Protein AF-A0A923AVW7-F1 (afdb_monomer_lite)

pLDDT: mean 89.75, std 9.56, range [42.28, 98.31]

Structure (mmCIF, N/CA/C/O backbone):
data_AF-A0A923AVW7-F1
#
_entry.id   AF-A0A923AVW7-F1
#
loop_
_atom_site.group_PDB
_atom_site.id
_atom_site.type_symbol
_atom_site.label_atom_id
_atom_site.label_alt_id
_atom_site.label_comp_id
_atom_site.label_asym_id
_atom_site.label_entity_id
_atom_site.label_seq_id
_atom_site.pdbx_PDB_ins_code
_atom_site.Cartn_x
_atom_site.Cartn_y
_atom_site.Cartn_z
_atom_site.occupancy
_atom_site.B_iso_or_equiv
_atom_site.auth_seq_id
_atom_site.auth_comp_id
_atom_site.auth_asym_id
_atom_site.auth_atom_id
_atom_site.pdbx_PDB_model_num
ATOM 1 N N . MET A 1 1 ? 11.483 6.293 24.452 1.00 88.19 1 MET A N 1
ATOM 2 C CA . MET A 1 1 ? 11.150 5.790 23.103 1.00 88.19 1 MET A CA 1
ATOM 3 C C . MET A 1 1 ? 10.786 4.309 23.114 1.00 88.19 1 MET A C 1
ATOM 5 O O . MET A 1 1 ? 9.623 4.012 22.906 1.00 88.19 1 MET A O 1
ATOM 9 N N . THR A 1 2 ? 11.711 3.387 23.420 1.00 91.56 2 THR A N 1
ATOM 10 C CA . THR A 1 2 ? 11.479 1.926 23.326 1.00 91.56 2 THR A CA 1
ATOM 11 C C . THR A 1 2 ? 10.200 1.442 24.017 1.00 91.56 2 THR A C 1
ATOM 13 O O . THR A 1 2 ? 9.367 0.829 23.362 1.00 91.56 2 THR A O 1
ATOM 16 N N . ASN A 1 3 ? 9.984 1.801 25.288 1.00 95.88 3 ASN A N 1
ATOM 17 C CA . ASN A 1 3 ? 8.786 1.377 26.027 1.00 95.88 3 ASN A CA 1
ATOM 18 C C . ASN A 1 3 ? 7.478 1.916 25.416 1.00 95.88 3 ASN A C 1
ATOM 20 O O . ASN A 1 3 ? 6.465 1.226 25.433 1.00 95.88 3 ASN A O 1
ATOM 24 N N . ALA A 1 4 ? 7.491 3.143 24.881 1.00 97.50 4 ALA A N 1
ATOM 25 C CA . ALA A 1 4 ? 6.312 3.740 24.251 1.00 97.50 4 ALA A CA 1
ATOM 26 C C . ALA A 1 4 ? 5.981 3.033 22.929 1.00 97.50 4 ALA A C 1
ATOM 28 O O . ALA A 1 4 ? 4.826 2.693 22.689 1.00 97.50 4 ALA A O 1
ATOM 29 N N . LEU A 1 5 ? 7.004 2.733 22.119 1.00 97.94 5 LEU A N 1
ATOM 30 C CA . LEU A 1 5 ? 6.848 1.966 20.883 1.00 97.94 5 LEU A CA 1
ATOM 31 C C . LEU A 1 5 ? 6.317 0.555 21.154 1.00 97.94 5 LEU A C 1
ATOM 33 O O . LEU A 1 5 ? 5.399 0.110 20.478 1.00 97.94 5 LEU A O 1
ATOM 37 N N . GLU A 1 6 ? 6.855 -0.141 22.155 1.00 98.31 6 GLU A N 1
ATOM 38 C CA . GLU A 1 6 ? 6.401 -1.486 22.526 1.00 98.31 6 GLU A CA 1
ATOM 39 C C . GLU A 1 6 ? 4.947 -1.487 23.023 1.00 98.31 6 GLU A C 1
ATOM 41 O O . GLU A 1 6 ? 4.146 -2.337 22.621 1.00 98.31 6 GLU A O 1
ATOM 46 N N . ALA A 1 7 ? 4.572 -0.497 23.840 1.00 98.31 7 ALA A N 1
ATOM 47 C CA . ALA A 1 7 ? 3.197 -0.327 24.297 1.00 98.31 7 ALA A CA 1
ATOM 48 C C . ALA A 1 7 ? 2.237 -0.032 23.132 1.00 98.31 7 ALA A C 1
ATOM 50 O O . ALA A 1 7 ? 1.135 -0.583 23.101 1.00 98.31 7 ALA A O 1
ATOM 51 N N . ALA A 1 8 ? 2.653 0.805 22.178 1.00 98.19 8 ALA A N 1
ATOM 52 C CA . ALA A 1 8 ? 1.887 1.107 20.973 1.00 98.19 8 ALA A CA 1
ATOM 53 C C . ALA A 1 8 ? 1.739 -0.129 20.079 1.00 98.19 8 ALA A C 1
ATOM 55 O O . ALA A 1 8 ? 0.623 -0.472 19.702 1.00 98.19 8 ALA A O 1
ATOM 56 N N . ARG A 1 9 ? 2.829 -0.862 19.827 1.00 97.88 9 ARG A N 1
ATOM 57 C CA . ARG A 1 9 ? 2.828 -2.097 19.030 1.00 97.88 9 ARG A CA 1
ATOM 58 C C . ARG A 1 9 ? 1.912 -3.162 19.630 1.00 97.88 9 ARG A C 1
ATOM 60 O O . ARG A 1 9 ? 1.152 -3.790 18.906 1.00 97.88 9 ARG A O 1
ATOM 67 N N . THR A 1 10 ? 1.93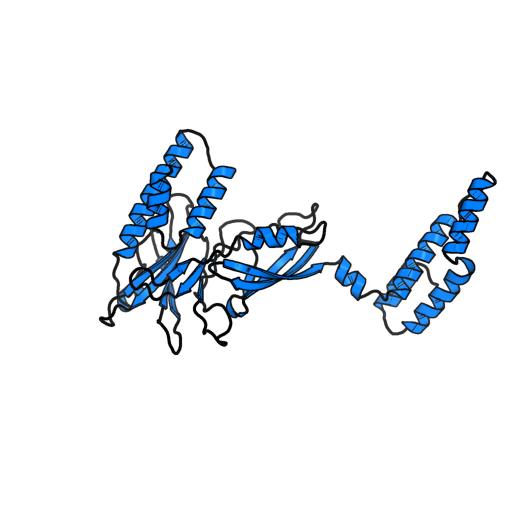9 -3.327 20.950 1.00 97.38 10 THR A N 1
ATOM 68 C CA . THR A 1 10 ? 1.074 -4.287 21.656 1.00 97.38 10 THR A CA 1
ATOM 69 C C . THR A 1 10 ? -0.404 -3.898 21.570 1.00 97.38 10 THR A C 1
ATOM 71 O O . THR A 1 10 ? -1.281 -4.754 21.446 1.00 97.38 10 THR A O 1
ATOM 74 N N . ALA A 1 11 ? -0.709 -2.603 21.654 1.00 97.62 11 ALA A N 1
ATOM 75 C CA . ALA A 1 11 ? -2.080 -2.119 21.576 1.00 97.62 11 ALA A CA 1
ATOM 76 C C . ALA A 1 11 ? -2.627 -2.145 20.142 1.00 97.62 11 ALA A C 1
ATOM 78 O O . ALA A 1 11 ? -3.807 -2.425 19.959 1.00 97.62 11 ALA A O 1
ATOM 79 N N . SER A 1 12 ? -1.797 -1.882 19.135 1.00 97.50 12 SER A N 1
ATOM 80 C CA . SER A 1 12 ? -2.278 -1.619 17.781 1.00 97.50 12 SER A CA 1
ATOM 81 C C . SER A 1 12 ? -2.870 -2.854 17.089 1.00 97.50 12 SER A C 1
ATOM 83 O O . SER A 1 12 ? -2.360 -3.962 17.274 1.00 97.50 12 SER A O 1
ATOM 85 N N . PRO A 1 13 ? -3.932 -2.697 16.277 1.00 97.38 13 PRO A N 1
ATOM 86 C CA . PRO A 1 13 ? -4.366 -3.726 15.327 1.00 97.38 13 PRO A CA 1
ATOM 87 C C . PRO A 1 13 ? -3.449 -3.825 14.098 1.00 97.38 13 PRO A C 1
ATOM 89 O O . PRO A 1 13 ? -3.476 -4.838 13.406 1.00 97.38 13 PRO A O 1
ATOM 92 N N . VAL A 1 14 ? -2.637 -2.793 13.833 1.00 97.50 14 VAL A N 1
ATOM 93 C CA . VAL A 1 14 ? -1.738 -2.700 12.671 1.00 97.50 14 VAL A CA 1
ATOM 94 C C . VAL A 1 14 ? -0.271 -2.502 13.096 1.00 97.50 14 VAL A C 1
ATOM 96 O O . VAL A 1 14 ? 0.358 -1.486 12.782 1.00 97.50 14 VAL A O 1
ATOM 99 N N . PRO A 1 15 ? 0.308 -3.452 13.859 1.00 97.44 15 PRO A N 1
ATOM 100 C CA . PRO A 1 15 ? 1.650 -3.302 14.419 1.00 97.44 15 PRO A CA 1
ATOM 101 C C . PRO A 1 15 ? 2.758 -3.186 13.360 1.00 97.44 15 PRO A C 1
ATOM 103 O O . PRO A 1 15 ? 3.758 -2.521 13.615 1.00 97.44 15 PRO A O 1
ATOM 106 N N . LEU A 1 16 ? 2.591 -3.794 12.181 1.00 97.25 16 LEU A N 1
ATOM 107 C CA . LEU A 1 16 ? 3.574 -3.737 11.096 1.00 97.25 16 LEU A CA 1
ATOM 108 C C . LEU A 1 16 ? 3.553 -2.368 10.400 1.00 97.25 16 LEU A C 1
ATOM 110 O O . LEU A 1 16 ? 4.616 -1.829 10.099 1.00 97.25 16 LEU A O 1
ATOM 114 N N . SER A 1 17 ? 2.372 -1.757 10.230 1.00 95.19 17 SER A N 1
ATOM 115 C CA . SER A 1 17 ? 2.272 -0.367 9.747 1.00 95.19 17 SER A CA 1
ATOM 116 C C . SER A 1 17 ? 2.952 0.599 10.714 1.00 95.19 17 SER A C 1
ATOM 118 O O . SER A 1 17 ? 3.756 1.428 10.298 1.00 95.19 17 SER A O 1
ATOM 120 N N . LEU A 1 18 ? 2.702 0.446 12.020 1.00 95.94 18 LEU A N 1
ATOM 121 C CA . LEU A 1 18 ? 3.350 1.260 13.051 1.00 95.94 18 LEU A CA 1
ATOM 122 C C . LEU A 1 18 ? 4.882 1.130 13.014 1.00 95.94 18 LEU A C 1
ATOM 124 O O . LEU A 1 18 ? 5.601 2.115 13.191 1.00 95.94 18 LEU A O 1
ATOM 128 N N . ASP A 1 19 ? 5.391 -0.082 12.802 1.00 96.31 19 ASP A N 1
ATOM 129 C CA . ASP A 1 19 ? 6.828 -0.325 12.702 1.00 96.31 19 ASP A CA 1
ATOM 130 C C . ASP A 1 19 ? 7.450 0.376 11.499 1.00 96.31 19 ASP A C 1
ATOM 132 O O . ASP A 1 19 ? 8.533 0.958 11.622 1.00 96.31 19 ASP A O 1
ATOM 136 N N . ARG A 1 20 ? 6.749 0.369 10.363 1.00 93.00 20 ARG A N 1
ATOM 137 C CA . ARG A 1 20 ? 7.152 1.099 9.163 1.00 93.00 20 ARG A CA 1
ATOM 138 C C . ARG A 1 20 ? 7.153 2.608 9.397 1.00 93.00 20 ARG A C 1
ATOM 140 O O . ARG A 1 20 ? 8.175 3.243 9.157 1.00 93.00 20 ARG A O 1
ATOM 147 N N . GLU A 1 21 ? 6.079 3.170 9.948 1.00 91.94 21 GLU A N 1
ATOM 148 C CA . GLU A 1 21 ? 6.025 4.595 10.315 1.00 91.94 21 GLU A CA 1
ATOM 149 C C . GLU A 1 21 ? 7.182 4.975 11.254 1.00 91.94 21 GLU A C 1
ATOM 151 O O . GLU A 1 21 ? 7.779 6.046 11.152 1.00 91.94 21 GLU A O 1
ATOM 156 N N . GLN A 1 22 ? 7.531 4.088 12.189 1.00 95.50 22 GLN A N 1
ATOM 157 C CA . GLN A 1 22 ? 8.645 4.308 13.100 1.00 95.50 22 GLN A CA 1
ATOM 1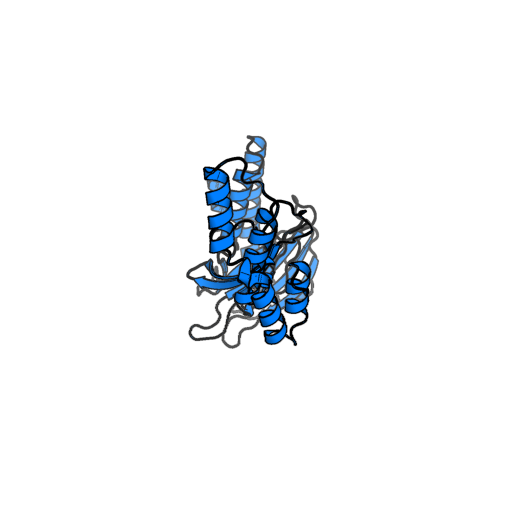58 C C . GLN A 1 22 ? 10.013 4.239 12.405 1.00 95.50 22 GLN A C 1
ATOM 160 O O . GLN A 1 22 ? 10.942 4.918 12.856 1.00 95.50 22 GLN A O 1
ATOM 165 N N . ALA A 1 23 ? 10.167 3.421 11.362 1.00 94.50 23 ALA A N 1
ATOM 166 C CA . ALA A 1 23 ? 11.366 3.394 10.529 1.00 94.50 23 ALA A CA 1
ATOM 167 C C . ALA A 1 23 ? 11.490 4.687 9.710 1.00 94.50 23 ALA A C 1
ATOM 169 O O . ALA A 1 23 ? 12.533 5.334 9.773 1.00 94.50 23 ALA A O 1
ATOM 170 N N . GLU A 1 24 ? 10.406 5.127 9.068 1.00 91.06 24 GLU A N 1
ATOM 171 C CA . GLU A 1 24 ? 10.348 6.390 8.319 1.00 91.06 24 GLU A CA 1
ATOM 172 C C . GLU A 1 24 ? 10.647 7.595 9.226 1.00 91.06 24 GLU A C 1
ATOM 174 O O . GLU A 1 24 ? 11.454 8.458 8.881 1.00 91.06 24 GLU A O 1
ATOM 179 N N . TRP A 1 25 ? 10.091 7.624 10.444 1.00 94.19 25 TRP A N 1
ATOM 180 C CA . TRP A 1 25 ? 10.404 8.670 11.422 1.00 94.19 25 TRP A CA 1
ATOM 181 C C . TRP A 1 25 ? 11.888 8.691 11.807 1.00 94.19 25 TRP A C 1
ATOM 183 O O . TRP A 1 25 ? 12.429 9.764 12.045 1.00 94.19 25 TRP A O 1
ATOM 193 N N . ARG A 1 26 ? 12.578 7.543 11.873 1.00 95.50 26 ARG A N 1
ATOM 194 C CA . ARG A 1 26 ? 14.025 7.519 12.177 1.00 95.50 26 ARG A CA 1
ATOM 195 C C . ARG A 1 26 ? 14.868 8.092 11.044 1.00 95.50 26 ARG A C 1
ATOM 197 O O . ARG A 1 26 ? 15.951 8.601 11.309 1.00 95.50 26 ARG A O 1
ATOM 204 N N . GLU A 1 27 ? 14.398 7.965 9.810 1.00 94.94 27 GLU A N 1
ATOM 205 C CA . GLU A 1 27 ? 15.112 8.434 8.625 1.00 94.94 27 GLU A CA 1
ATOM 206 C C . GLU A 1 27 ? 14.856 9.921 8.355 1.00 94.94 27 GLU A C 1
ATOM 208 O O . GLU A 1 27 ? 15.794 10.672 8.090 1.00 94.94 27 GLU A O 1
ATOM 213 N N . TYR A 1 28 ? 13.601 10.358 8.484 1.00 92.56 28 TYR A N 1
ATOM 214 C CA . TYR A 1 28 ? 13.158 11.687 8.048 1.00 92.56 28 TYR A CA 1
ATOM 215 C C . TYR A 1 28 ? 12.569 12.562 9.160 1.00 92.56 28 TYR A C 1
ATOM 217 O O . TYR A 1 28 ? 12.375 13.761 8.961 1.00 92.56 28 TYR A O 1
ATOM 225 N N . GLY A 1 29 ? 12.246 11.986 10.318 1.00 91.94 29 GLY A N 1
ATOM 226 C CA . GLY A 1 29 ? 11.626 12.700 11.431 1.00 91.94 29 GLY A CA 1
ATOM 227 C C . GLY A 1 29 ? 12.606 13.581 12.203 1.00 91.94 29 GLY A C 1
ATOM 228 O O . GLY A 1 29 ? 13.824 13.413 12.133 1.00 91.94 29 GLY A O 1
ATOM 229 N N . ASP A 1 30 ? 12.063 14.506 12.993 1.00 93.62 30 ASP A N 1
ATOM 230 C CA . ASP A 1 30 ? 12.851 15.381 13.860 1.00 93.62 30 ASP A CA 1
ATOM 231 C C . ASP A 1 30 ? 13.544 14.588 14.984 1.00 93.62 30 ASP A C 1
ATOM 233 O O . ASP A 1 30 ? 12.913 14.136 15.941 1.00 93.62 30 ASP A O 1
ATOM 237 N N . GLN A 1 31 ? 14.866 14.434 14.860 1.00 95.50 31 GLN A N 1
ATOM 238 C CA . GLN A 1 31 ? 15.708 13.705 15.814 1.00 95.50 31 GLN A CA 1
ATOM 239 C C . GLN A 1 31 ? 16.233 14.581 16.965 1.00 95.50 31 GLN A C 1
ATOM 241 O O . GLN A 1 31 ? 17.078 14.137 17.747 1.00 95.50 31 GLN A O 1
ATOM 246 N N . THR A 1 32 ? 15.776 15.829 17.089 1.00 97.31 32 THR A N 1
ATOM 247 C CA . THR A 1 32 ? 16.090 16.665 18.255 1.00 97.31 32 THR A CA 1
ATOM 248 C C . THR A 1 32 ? 15.486 16.073 19.540 1.00 97.31 32 THR A C 1
ATOM 250 O O . THR A 1 32 ? 14.607 15.202 19.484 1.00 97.31 32 THR A O 1
ATOM 253 N N . PRO A 1 33 ? 15.934 16.505 20.734 1.00 97.62 33 PRO A N 1
ATOM 254 C CA . PRO A 1 33 ? 15.285 16.129 21.990 1.00 97.62 33 PRO A CA 1
ATOM 255 C C . PRO A 1 33 ? 13.781 16.438 22.007 1.00 97.62 33 PRO A C 1
ATOM 257 O O . PRO A 1 33 ? 12.991 15.638 22.513 1.00 97.62 33 PRO A O 1
ATOM 260 N N . GLU A 1 34 ? 13.381 17.566 21.423 1.00 96.75 34 GLU A N 1
ATOM 261 C CA . GLU A 1 34 ? 11.990 17.983 21.279 1.00 96.75 34 GLU A CA 1
ATOM 262 C C . GLU A 1 34 ? 11.221 17.038 20.348 1.00 96.75 34 GLU A C 1
ATOM 264 O O . GLU A 1 34 ? 10.197 16.490 20.758 1.00 96.75 34 GLU A O 1
ATOM 269 N N . GLY A 1 35 ? 11.744 16.759 19.148 1.00 95.88 35 GLY A N 1
ATOM 270 C CA . GLY A 1 35 ? 11.126 15.823 18.203 1.00 95.88 35 GLY A CA 1
ATOM 271 C C . GLY A 1 35 ? 11.030 14.391 18.740 1.00 95.88 35 GLY A C 1
ATOM 272 O O . GLY A 1 35 ? 10.012 13.714 18.582 1.00 95.88 35 GLY A O 1
ATOM 273 N N . THR A 1 36 ? 12.043 13.947 19.487 1.00 96.62 36 THR A N 1
ATOM 274 C CA . THR A 1 36 ? 12.031 12.656 20.192 1.00 96.62 36 THR A CA 1
ATOM 275 C C . THR A 1 36 ? 10.948 12.611 21.270 1.00 96.62 36 THR A C 1
ATOM 277 O O . THR A 1 36 ? 10.291 11.583 21.434 1.00 96.62 36 THR A O 1
ATOM 280 N N . THR A 1 37 ? 10.761 13.703 22.014 1.00 97.44 37 THR A N 1
ATOM 281 C CA . THR A 1 37 ? 9.719 13.807 23.046 1.00 97.44 37 THR A CA 1
ATOM 282 C C . THR A 1 37 ? 8.335 13.775 22.402 1.00 97.44 37 THR A C 1
ATOM 284 O O . THR A 1 37 ? 7.522 12.936 22.775 1.00 97.44 37 THR A O 1
ATOM 287 N N . ALA A 1 38 ? 8.121 14.569 21.349 1.00 95.12 38 ALA A N 1
ATOM 288 C CA . ALA A 1 38 ? 6.873 14.585 20.591 1.00 95.12 38 ALA A CA 1
ATOM 289 C C . ALA A 1 38 ? 6.510 13.196 20.038 1.00 95.12 38 ALA A C 1
ATOM 291 O O . ALA A 1 38 ? 5.369 12.755 20.155 1.00 95.12 38 ALA A O 1
ATOM 292 N N . ARG A 1 39 ? 7.488 12.451 19.506 1.00 95.94 39 ARG A N 1
ATOM 293 C CA . ARG A 1 39 ? 7.250 11.081 19.031 1.00 95.94 39 ARG A CA 1
ATOM 294 C C . ARG A 1 39 ? 6.925 10.102 20.166 1.00 95.94 39 ARG A C 1
ATOM 296 O O . ARG A 1 39 ? 6.141 9.178 19.963 1.00 95.94 39 ARG A O 1
ATOM 303 N N . ILE A 1 40 ? 7.504 10.266 21.359 1.00 97.50 40 ILE A N 1
ATOM 304 C CA . ILE A 1 40 ? 7.134 9.453 22.535 1.00 97.50 40 ILE A CA 1
ATOM 305 C C . ILE A 1 40 ? 5.681 9.713 22.936 1.00 97.50 40 ILE A C 1
ATOM 307 O O . ILE A 1 40 ? 4.965 8.752 23.239 1.00 97.50 40 ILE A O 1
ATOM 311 N N . ASP A 1 41 ? 5.263 10.975 22.933 1.00 96.19 41 ASP A N 1
ATOM 312 C CA . ASP A 1 41 ? 3.901 11.375 23.283 1.00 96.19 41 ASP A CA 1
ATOM 313 C C . ASP A 1 41 ? 2.900 10.803 22.269 1.00 96.19 41 ASP A C 1
ATOM 315 O O . ASP A 1 41 ? 1.982 10.085 22.664 1.00 96.19 41 ASP A O 1
ATOM 319 N N . GLU A 1 42 ? 3.170 10.946 20.967 1.00 93.81 42 GLU A N 1
ATOM 320 C CA . GLU A 1 42 ? 2.357 10.374 19.883 1.00 93.81 42 GLU A CA 1
ATOM 321 C C . GLU A 1 42 ? 2.172 8.849 20.026 1.00 93.81 42 GLU A C 1
ATOM 323 O O . GLU A 1 42 ? 1.059 8.323 19.937 1.00 93.81 42 GLU A O 1
ATOM 328 N N . LEU A 1 43 ? 3.259 8.110 20.289 1.00 96.94 43 LEU A N 1
ATOM 329 C CA . LEU A 1 43 ? 3.203 6.658 20.504 1.00 96.94 43 LEU A CA 1
ATOM 330 C C . LEU A 1 43 ? 2.390 6.301 21.756 1.00 96.94 43 LEU A C 1
ATOM 332 O O . LEU A 1 43 ? 1.645 5.318 21.763 1.00 96.94 43 LEU A O 1
ATOM 336 N N . THR A 1 44 ? 2.520 7.093 22.819 1.00 97.31 44 THR A N 1
ATOM 337 C CA . THR A 1 44 ? 1.801 6.880 24.080 1.00 97.31 44 THR A CA 1
ATOM 338 C C . THR A 1 44 ? 0.300 7.098 23.901 1.00 97.31 44 THR A C 1
ATOM 340 O O . THR A 1 44 ? -0.503 6.271 24.347 1.00 97.31 44 THR A O 1
ATOM 343 N N . GLU A 1 45 ? -0.082 8.163 23.199 1.00 94.44 45 GLU A N 1
ATOM 344 C CA . GLU A 1 45 ? -1.465 8.480 22.850 1.00 94.44 45 GLU A CA 1
ATOM 345 C C . GLU A 1 45 ? -2.067 7.421 21.928 1.00 94.44 45 GLU A C 1
ATOM 347 O O . GLU A 1 45 ? -3.155 6.912 22.208 1.00 94.44 45 GLU A O 1
ATOM 352 N N . ARG A 1 46 ? -1.333 6.990 20.891 1.00 94.75 46 ARG A N 1
ATOM 353 C CA . ARG A 1 46 ? -1.737 5.870 20.025 1.00 94.75 46 ARG A CA 1
ATOM 354 C C . ARG A 1 46 ? -1.984 4.597 20.824 1.00 94.75 46 ARG A C 1
ATOM 356 O O . ARG A 1 46 ? -3.016 3.959 20.639 1.00 94.75 46 ARG A O 1
ATOM 363 N N . ALA A 1 47 ? -1.095 4.252 21.754 1.00 97.75 47 ALA A N 1
ATOM 364 C CA . ALA A 1 47 ? -1.270 3.077 22.600 1.00 97.75 47 ALA A CA 1
ATOM 365 C C . ALA A 1 47 ? -2.528 3.171 23.483 1.00 97.75 47 ALA A C 1
ATOM 367 O O . ALA A 1 47 ? -3.237 2.181 23.664 1.00 97.75 47 ALA A O 1
ATOM 368 N N . ALA A 1 48 ? -2.801 4.343 24.065 1.00 96.88 48 ALA A N 1
ATOM 369 C CA . ALA A 1 48 ? -3.987 4.567 24.889 1.00 96.88 48 ALA A CA 1
ATOM 370 C C . ALA A 1 48 ? -5.276 4.487 24.063 1.00 96.88 48 ALA A C 1
ATOM 372 O O . ALA A 1 48 ? -6.220 3.802 24.461 1.00 96.88 48 ALA A O 1
ATOM 373 N N . ARG A 1 49 ? -5.275 5.129 22.895 1.00 95.12 49 ARG A N 1
ATOM 374 C CA . ARG A 1 49 ? -6.372 5.112 21.935 1.00 95.12 49 ARG A CA 1
ATOM 375 C C . ARG A 1 49 ? -6.693 3.702 21.455 1.00 95.12 49 ARG A C 1
ATOM 377 O O . ARG A 1 49 ? -7.842 3.284 21.538 1.00 95.12 49 ARG A O 1
ATOM 384 N N . ASP A 1 50 ? -5.691 2.955 20.999 1.00 97.06 50 ASP A N 1
ATOM 385 C CA . ASP A 1 50 ? -5.916 1.615 20.456 1.00 97.06 50 ASP A CA 1
ATOM 386 C C . ASP A 1 50 ? -6.424 0.662 21.560 1.00 97.06 50 ASP A C 1
ATOM 388 O O . ASP A 1 50 ? -7.353 -0.111 21.332 1.00 97.06 50 ASP A O 1
ATOM 392 N N . ARG A 1 51 ? -5.932 0.785 22.805 1.00 97.44 51 ARG A N 1
ATOM 393 C CA . ARG A 1 51 ? -6.507 0.063 23.960 1.00 97.44 51 ARG A CA 1
ATOM 394 C C . ARG A 1 51 ? -7.981 0.396 24.195 1.00 97.44 51 ARG A C 1
ATOM 396 O O . ARG A 1 51 ? -8.761 -0.511 24.477 1.00 97.44 51 ARG A O 1
ATOM 403 N N . ALA A 1 52 ? -8.360 1.670 24.098 1.00 96.62 52 ALA A N 1
ATOM 404 C CA . ALA A 1 52 ? -9.756 2.079 24.223 1.00 96.62 52 ALA A CA 1
ATOM 405 C C . ALA A 1 52 ? -10.608 1.520 23.072 1.00 96.62 52 ALA A C 1
ATOM 407 O O . ALA A 1 52 ? -11.710 1.038 23.323 1.00 96.62 52 ALA A O 1
ATOM 408 N N . GLY A 1 53 ? -10.071 1.498 21.846 1.00 96.50 53 GLY A N 1
ATOM 409 C CA . GLY A 1 53 ? -10.719 0.927 20.663 1.00 96.50 53 GLY A CA 1
ATOM 410 C C . GLY A 1 53 ? -11.136 -0.533 20.848 1.00 96.50 53 GLY A C 1
ATOM 411 O O . GLY A 1 53 ? -12.285 -0.876 20.580 1.00 96.50 53 GLY A O 1
ATOM 412 N N . TRP A 1 54 ? -10.263 -1.375 21.412 1.00 97.06 54 TRP A N 1
ATOM 413 C CA . TRP A 1 54 ? -10.581 -2.785 21.704 1.00 97.06 54 TRP A CA 1
ATOM 414 C C . TRP A 1 54 ? -11.732 -2.969 22.705 1.00 97.06 54 TRP A C 1
ATOM 416 O O . TRP A 1 54 ? -12.450 -3.973 22.667 1.00 97.06 54 TRP A O 1
ATOM 426 N N . ALA A 1 55 ? -11.923 -2.009 23.611 1.00 96.00 55 ALA A N 1
ATOM 427 C CA . ALA A 1 55 ? -12.985 -2.045 24.613 1.00 96.00 55 ALA A CA 1
ATOM 428 C C . ALA A 1 55 ? -14.331 -1.514 24.091 1.00 96.00 55 ALA A C 1
ATOM 430 O O . ALA A 1 55 ? -15.353 -1.696 24.754 1.00 96.00 55 ALA A O 1
ATOM 431 N N . LEU A 1 56 ? -14.360 -0.866 22.920 1.00 96.31 56 LEU A N 1
ATOM 432 C CA . LEU A 1 56 ? -15.593 -0.318 22.361 1.00 96.31 56 LEU A CA 1
ATOM 433 C C . LEU A 1 56 ? -16.572 -1.423 21.979 1.00 96.31 56 LEU A C 1
ATOM 435 O O . LEU A 1 56 ? -16.188 -2.496 21.511 1.00 96.31 56 LEU A O 1
ATOM 439 N N . ARG A 1 57 ? -17.858 -1.122 22.142 1.00 96.12 57 ARG A N 1
ATOM 440 C CA . ARG A 1 57 ? -18.976 -1.948 21.693 1.00 96.12 57 ARG A CA 1
ATOM 441 C C . ARG A 1 57 ? -19.999 -1.068 20.999 1.00 96.12 57 ARG A C 1
ATOM 443 O O . ARG A 1 57 ? -20.267 0.046 21.443 1.00 96.12 57 ARG A O 1
ATOM 450 N N . THR A 1 58 ? -20.551 -1.568 19.905 1.00 95.19 58 THR A N 1
ATOM 451 C CA . THR A 1 58 ? -21.617 -0.915 19.141 1.00 95.19 58 THR A CA 1
ATOM 452 C C . THR A 1 58 ? -22.648 -1.957 18.704 1.00 95.19 58 THR A C 1
ATOM 454 O O . THR A 1 58 ? -22.588 -3.110 19.122 1.00 95.19 58 THR A O 1
ATOM 457 N N . THR A 1 59 ? -23.620 -1.569 17.890 1.00 94.81 59 THR A N 1
ATOM 458 C CA . THR A 1 59 ? -24.606 -2.476 17.287 1.00 94.81 59 THR A CA 1
ATOM 459 C C . THR A 1 59 ? -24.729 -2.164 15.799 1.00 94.81 59 THR A C 1
ATOM 461 O O . THR A 1 59 ? -24.358 -1.062 15.391 1.00 94.81 59 THR A O 1
ATOM 464 N N . PRO A 1 60 ? -25.280 -3.064 14.967 1.00 90.75 60 PRO A N 1
ATOM 465 C CA . PRO A 1 60 ? -25.520 -2.761 13.556 1.00 90.75 60 PRO A CA 1
ATOM 466 C C . PRO A 1 60 ? -26.369 -1.497 13.339 1.00 90.75 60 PRO A C 1
ATOM 468 O O . PRO A 1 60 ? -26.107 -0.739 12.411 1.00 90.75 60 PRO A O 1
ATOM 471 N N . ALA A 1 61 ? -27.342 -1.235 14.221 1.00 89.00 61 ALA A N 1
ATOM 472 C CA . ALA A 1 61 ? -28.155 -0.019 14.171 1.00 89.00 61 ALA A CA 1
ATOM 473 C C . ALA A 1 61 ? -27.317 1.238 14.462 1.00 89.00 61 ALA A C 1
ATOM 475 O O . ALA A 1 61 ? -27.330 2.184 13.685 1.00 89.00 61 ALA A O 1
ATOM 476 N N . LEU A 1 62 ? -26.515 1.218 15.532 1.00 88.62 62 LEU A N 1
ATOM 477 C CA . LEU A 1 62 ? -25.642 2.347 15.876 1.00 88.62 62 LEU A CA 1
ATOM 478 C C . LEU A 1 62 ? -24.528 2.570 14.842 1.00 88.62 62 LEU A C 1
ATOM 480 O O . LEU A 1 62 ? -24.143 3.709 14.602 1.00 88.62 62 LEU A O 1
ATOM 484 N N . LEU A 1 63 ? -24.026 1.501 14.216 1.00 89.38 63 LEU A N 1
ATOM 485 C CA . LEU A 1 63 ? -23.042 1.580 13.135 1.00 89.38 63 LEU A CA 1
ATOM 486 C C . LEU A 1 63 ? -23.607 2.293 11.895 1.00 89.38 63 LEU A C 1
ATOM 488 O O . LEU A 1 63 ? -22.868 2.993 11.203 1.00 89.38 63 LEU A O 1
ATOM 492 N N . ALA A 1 64 ? -24.903 2.112 11.616 1.00 85.19 64 ALA A N 1
ATOM 493 C CA . ALA A 1 64 ? -25.599 2.790 10.526 1.00 85.19 64 ALA A CA 1
ATOM 494 C C . ALA A 1 64 ? -25.870 4.274 10.831 1.00 85.19 64 ALA A C 1
ATOM 496 O O . ALA A 1 64 ? -25.861 5.094 9.914 1.00 85.19 64 ALA A O 1
ATOM 497 N N . ASP A 1 65 ? -26.072 4.617 12.106 1.00 86.25 65 ASP A N 1
ATOM 498 C CA . ASP A 1 65 ? -26.459 5.965 12.538 1.00 86.25 65 ASP A CA 1
ATOM 499 C C . ASP A 1 65 ? -25.270 6.884 12.875 1.00 86.25 65 ASP A C 1
ATOM 501 O O . ASP A 1 65 ? -25.437 8.104 12.940 1.00 86.25 65 ASP A O 1
ATOM 505 N N . GLY A 1 66 ? -24.067 6.344 13.108 1.00 88.31 66 GLY A N 1
ATOM 506 C CA . GLY A 1 66 ? -22.932 7.151 13.561 1.00 88.31 66 GLY A CA 1
ATOM 507 C C . GLY A 1 66 ? -21.552 6.531 13.359 1.00 88.31 66 GLY A C 1
ATOM 508 O O . GLY A 1 66 ? -21.395 5.345 13.068 1.00 88.31 66 GLY A O 1
ATOM 509 N N . CYS A 1 67 ? -20.525 7.365 13.525 1.00 92.44 67 CYS A N 1
ATOM 510 C CA . CYS A 1 67 ? -19.134 6.932 13.456 1.00 92.44 67 CYS A CA 1
ATOM 511 C C . CYS A 1 67 ? -18.713 6.178 14.728 1.00 92.44 67 CYS A C 1
ATOM 513 O O . CYS A 1 67 ? -19.040 6.591 15.841 1.00 92.44 67 CYS A O 1
ATOM 515 N N . VAL A 1 68 ? -17.932 5.105 14.567 1.00 93.75 68 VAL A N 1
ATOM 516 C CA . VAL A 1 68 ? -17.241 4.428 15.674 1.00 93.75 68 VAL A CA 1
ATOM 517 C C . VAL A 1 68 ? -16.079 5.312 16.169 1.00 93.75 68 VAL A C 1
ATOM 519 O O . VAL A 1 68 ? -15.101 5.484 15.438 1.00 93.75 68 VAL A O 1
ATOM 522 N N . PRO A 1 69 ? -16.138 5.866 17.396 1.00 91.25 69 PRO A N 1
ATOM 523 C CA . PRO A 1 69 ? -15.257 6.955 17.817 1.00 91.25 69 PRO A CA 1
ATOM 524 C C . PRO A 1 69 ? -13.933 6.435 18.399 1.00 91.25 69 PRO A C 1
ATOM 526 O O . PRO A 1 69 ? -13.722 6.473 19.609 1.00 91.25 69 PRO A O 1
ATOM 529 N N . ILE A 1 70 ? -13.041 5.922 17.548 1.00 92.44 70 ILE A N 1
ATOM 530 C CA . ILE A 1 70 ? -11.717 5.444 17.990 1.00 92.44 70 ILE A CA 1
ATOM 531 C C . ILE A 1 70 ? -10.678 6.565 17.946 1.00 92.44 70 ILE A C 1
ATOM 533 O O . ILE A 1 70 ? -10.021 6.806 18.953 1.00 92.44 70 ILE A O 1
ATOM 537 N N . ALA A 1 71 ? -10.490 7.228 16.799 1.00 88.38 71 ALA A N 1
ATOM 538 C CA . ALA A 1 71 ? -9.347 8.130 16.602 1.00 88.38 71 ALA A CA 1
ATOM 539 C C . ALA A 1 71 ? -9.690 9.530 16.107 1.00 88.38 71 ALA A C 1
ATOM 541 O O . ALA A 1 71 ? -9.004 10.485 16.463 1.00 88.38 71 ALA A O 1
ATOM 542 N N . LEU A 1 72 ? -10.693 9.647 15.241 1.00 87.75 72 LEU A N 1
ATOM 543 C CA . LEU A 1 72 ? -10.928 10.878 14.501 1.00 87.75 72 LEU A CA 1
ATOM 544 C C . LEU A 1 72 ? -11.767 11.856 15.323 1.00 87.75 72 LEU A C 1
ATOM 546 O O . LEU A 1 72 ? -12.856 11.521 15.794 1.00 87.75 72 LEU A O 1
ATOM 550 N N . SER A 1 73 ? -11.278 13.089 15.432 1.00 87.50 73 SER A N 1
ATOM 551 C CA . SER A 1 73 ? -12.105 14.226 15.837 1.00 87.50 73 SER A CA 1
ATOM 552 C C . SER A 1 73 ? -13.033 14.616 14.684 1.00 87.50 73 SER A C 1
ATOM 554 O O . SER A 1 73 ? -12.644 14.504 13.521 1.00 87.50 73 SER A O 1
ATOM 556 N N . ASP A 1 74 ? -14.251 15.069 14.999 1.00 88.62 74 ASP A N 1
ATOM 557 C CA . ASP A 1 74 ? -15.298 15.381 14.004 1.00 88.62 74 ASP A CA 1
ATOM 558 C C . ASP A 1 74 ? -15.558 14.218 13.024 1.00 88.62 74 ASP A C 1
ATOM 560 O O . ASP A 1 74 ? -15.648 14.372 11.802 1.00 88.62 74 ASP A O 1
ATOM 564 N N . CYS A 1 75 ? -15.593 13.003 13.580 1.00 91.06 75 CYS A N 1
ATOM 565 C CA . CYS A 1 75 ? -15.724 11.805 12.774 1.00 91.06 75 CYS A CA 1
ATOM 566 C C . CYS A 1 75 ? -17.101 11.705 12.110 1.00 91.06 75 CYS A C 1
ATOM 568 O O . CYS A 1 75 ? -18.135 11.760 12.780 1.00 91.06 75 CYS A O 1
ATOM 570 N N . HIS A 1 76 ? -17.103 11.427 10.810 1.00 90.69 76 HIS A N 1
ATOM 571 C CA . HIS A 1 76 ? -18.293 11.068 10.054 1.00 90.69 76 HIS A CA 1
ATOM 572 C C . HIS A 1 76 ? -18.075 9.805 9.219 1.00 90.69 76 HIS A C 1
ATOM 574 O O . HIS A 1 76 ? -16.988 9.533 8.702 1.00 90.69 76 HIS A O 1
ATOM 580 N N . THR A 1 77 ? -19.151 9.036 9.075 1.00 93.81 77 THR A N 1
ATOM 581 C CA . THR A 1 77 ? -19.190 7.828 8.255 1.00 93.81 77 THR A CA 1
ATOM 582 C C . THR A 1 77 ? -19.339 8.202 6.788 1.00 93.81 77 THR A C 1
ATOM 584 O O . THR A 1 77 ? -20.310 8.851 6.405 1.00 93.81 77 THR A O 1
ATOM 587 N N . VAL A 1 78 ? -18.393 7.772 5.956 1.00 92.38 78 VAL A N 1
ATOM 588 C CA . VAL A 1 78 ? -18.490 7.902 4.495 1.00 92.38 78 VAL A CA 1
ATOM 589 C C . VAL A 1 78 ? -19.351 6.785 3.929 1.00 92.38 78 VAL A C 1
ATOM 591 O O . VAL A 1 78 ? -20.242 7.019 3.119 1.00 92.38 78 VAL A O 1
ATOM 594 N N . SER A 1 79 ? -19.060 5.556 4.343 1.00 94.19 79 SER A N 1
ATOM 595 C CA . SER A 1 79 ? -19.802 4.363 3.954 1.00 94.19 79 SER A CA 1
ATOM 596 C C . SER A 1 79 ? -19.579 3.259 4.982 1.00 94.19 79 SER A C 1
ATOM 598 O O . SER A 1 79 ? -18.670 3.331 5.810 1.00 94.19 79 SER A O 1
ATOM 600 N N . GLY A 1 80 ? -20.430 2.245 4.946 1.00 94.44 80 GLY A N 1
ATOM 601 C CA . GLY A 1 80 ? -20.332 1.078 5.806 1.00 94.44 80 GLY A CA 1
ATOM 602 C C . GLY A 1 80 ? -21.028 -0.108 5.162 1.00 94.44 80 GLY A C 1
ATOM 603 O O . GLY A 1 80 ? -21.817 0.052 4.228 1.00 94.44 80 GLY A O 1
ATOM 604 N N . GLY A 1 81 ? -20.745 -1.296 5.671 1.00 94.38 81 GLY A N 1
ATOM 605 C CA . GLY A 1 81 ? -21.322 -2.517 5.143 1.00 94.38 81 GLY A CA 1
ATOM 606 C C . GLY A 1 81 ? -20.821 -3.743 5.874 1.00 94.38 81 GLY A C 1
ATOM 607 O O . GLY A 1 81 ? -20.383 -3.676 7.023 1.00 94.38 81 GLY A O 1
ATOM 608 N N . TYR A 1 82 ? -20.901 -4.873 5.188 1.00 93.69 82 TYR A N 1
ATOM 609 C CA . TYR A 1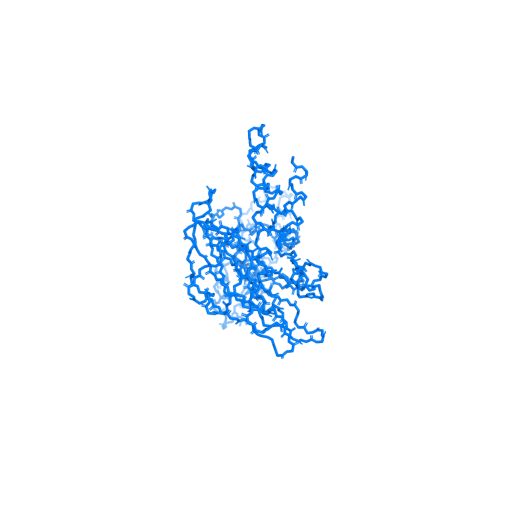 82 ? -20.301 -6.113 5.634 1.00 93.69 82 TYR A CA 1
ATOM 610 C C . TYR A 1 82 ? -19.670 -6.835 4.449 1.00 93.69 82 TYR A C 1
ATOM 612 O O . TYR A 1 82 ? -20.122 -6.713 3.311 1.00 93.69 82 TYR A O 1
ATOM 620 N N . VAL A 1 83 ? -18.620 -7.588 4.733 1.00 90.94 83 VAL A N 1
ATOM 621 C CA . VAL A 1 83 ? -18.035 -8.583 3.846 1.00 90.94 83 VAL A CA 1
ATOM 622 C C . VAL A 1 83 ? -18.313 -9.935 4.496 1.00 90.94 83 VAL A C 1
ATOM 624 O O . VAL A 1 83 ? -17.970 -10.172 5.656 1.00 90.94 83 VAL A O 1
ATOM 627 N N . ALA A 1 84 ? -19.009 -10.800 3.767 1.00 85.94 84 ALA A N 1
ATOM 628 C CA . ALA A 1 84 ? -19.356 -12.137 4.224 1.00 85.94 84 ALA A CA 1
ATOM 629 C C . ALA A 1 84 ? -18.556 -13.175 3.440 1.00 85.94 84 ALA A C 1
ATOM 631 O O . ALA A 1 84 ? -18.254 -12.985 2.260 1.00 85.94 84 ALA A O 1
ATOM 632 N N . ARG A 1 85 ? -18.248 -14.290 4.095 1.00 77.00 85 ARG A N 1
ATOM 633 C CA . ARG A 1 85 ? -17.717 -15.499 3.466 1.00 77.00 85 ARG A CA 1
ATOM 634 C C . ARG A 1 85 ? -18.736 -16.619 3.633 1.00 77.00 85 ARG A C 1
ATOM 636 O O . ARG A 1 85 ? -19.427 -16.660 4.648 1.00 77.00 85 ARG A O 1
ATOM 643 N N . ARG A 1 86 ? -18.826 -17.531 2.658 1.00 72.50 86 ARG A N 1
ATOM 644 C CA . ARG A 1 86 ? -19.759 -18.671 2.719 1.00 72.50 86 ARG A CA 1
ATOM 645 C C . ARG A 1 86 ? -19.572 -19.502 3.996 1.00 72.50 86 ARG A C 1
ATOM 647 O O . ARG A 1 86 ? -20.562 -19.818 4.644 1.00 72.50 86 ARG A O 1
ATOM 654 N N . ASP A 1 87 ? -18.320 -19.791 4.349 1.00 71.62 87 ASP A N 1
ATOM 655 C CA . ASP A 1 87 ? -17.939 -20.660 5.471 1.00 71.62 87 ASP A CA 1
ATOM 656 C C . ASP A 1 87 ? -17.007 -19.934 6.468 1.00 71.62 87 ASP A C 1
ATOM 658 O O . ASP A 1 87 ? -16.008 -20.488 6.921 1.00 71.62 87 ASP A O 1
ATOM 662 N N . GLY A 1 88 ? -17.284 -18.662 6.784 1.00 73.94 88 GLY A N 1
ATOM 663 C CA . GLY A 1 88 ? -16.408 -17.854 7.641 1.00 73.94 88 GLY A CA 1
ATOM 664 C C . GLY A 1 88 ? -17.102 -16.686 8.346 1.00 73.94 88 GLY A C 1
ATOM 665 O O . GLY A 1 88 ? -18.321 -16.525 8.233 1.00 73.94 88 GLY A O 1
ATOM 666 N N . PRO A 1 89 ? -16.338 -15.868 9.094 1.00 80.94 89 PRO A N 1
ATOM 667 C CA . PRO A 1 89 ? -16.897 -14.727 9.801 1.00 80.94 89 PRO A CA 1
ATOM 668 C C . PRO A 1 89 ? -17.458 -13.697 8.818 1.00 80.94 89 PRO A C 1
ATOM 670 O O . PRO A 1 89 ? -16.976 -13.528 7.696 1.00 80.94 89 PRO A O 1
ATOM 673 N N . THR A 1 90 ? -18.490 -12.989 9.268 1.00 90.19 90 THR A N 1
ATOM 674 C CA . THR A 1 90 ? -18.936 -11.756 8.620 1.00 90.19 90 THR A CA 1
ATOM 675 C C . THR A 1 90 ? -18.212 -10.594 9.276 1.00 90.19 90 THR A C 1
ATOM 677 O O . THR A 1 90 ? -18.376 -10.364 10.475 1.00 90.19 90 THR A O 1
ATOM 680 N N . LEU A 1 91 ? -17.436 -9.861 8.485 1.00 94.19 91 LEU A N 1
ATOM 681 C CA . LEU A 1 91 ? -16.774 -8.643 8.924 1.00 94.19 91 LEU A CA 1
ATOM 682 C C . LEU A 1 91 ? -17.657 -7.455 8.570 1.00 94.19 91 LEU A C 1
ATOM 684 O O . LEU A 1 91 ? -17.882 -7.163 7.399 1.00 94.19 91 LEU A O 1
ATOM 688 N N . TYR A 1 92 ? -18.155 -6.763 9.583 1.00 96.50 92 TYR A N 1
ATOM 689 C CA . TYR A 1 92 ? -18.778 -5.458 9.415 1.00 96.50 92 TYR A CA 1
ATOM 690 C C . TYR A 1 92 ? -17.682 -4.416 9.260 1.00 96.50 92 TYR A C 1
ATOM 692 O O . TYR A 1 92 ? -16.594 -4.562 9.813 1.00 96.50 92 TYR A O 1
ATOM 700 N N . TRP A 1 93 ? -17.950 -3.352 8.522 1.00 97.00 93 TRP A N 1
ATOM 701 C CA . TRP A 1 93 ? -16.952 -2.320 8.312 1.00 97.00 93 TRP A CA 1
ATOM 702 C C . TRP A 1 93 ? -17.561 -0.935 8.204 1.00 97.00 93 TRP A C 1
ATOM 704 O O . TRP A 1 93 ? -18.728 -0.760 7.845 1.00 97.00 93 TRP A O 1
ATOM 714 N N . GLN A 1 94 ? -16.730 0.053 8.509 1.00 96.50 94 GLN A N 1
ATOM 715 C CA . GLN A 1 94 ? -17.035 1.463 8.353 1.00 96.50 94 GLN A CA 1
ATOM 716 C C . GLN A 1 94 ? -15.818 2.191 7.791 1.00 96.50 94 GLN A C 1
ATOM 718 O O . GLN A 1 94 ? -14.718 2.051 8.320 1.00 96.50 94 GLN A O 1
ATOM 723 N N . LEU A 1 95 ? -16.033 2.989 6.748 1.00 96.19 95 LEU A N 1
ATOM 724 C CA . LEU A 1 95 ? -15.067 3.958 6.244 1.00 96.19 95 LEU A CA 1
ATOM 725 C C . LEU A 1 95 ? -15.405 5.327 6.818 1.00 96.19 95 LEU A C 1
ATOM 727 O O . LEU A 1 95 ? -16.554 5.777 6.774 1.00 96.19 95 LEU A O 1
ATOM 731 N N . GLN A 1 96 ? -14.395 5.982 7.364 1.00 94.88 96 GLN A N 1
ATOM 732 C CA . GLN A 1 96 ? -14.525 7.179 8.174 1.00 94.88 96 GLN A CA 1
ATOM 733 C C . GLN A 1 96 ? -13.712 8.328 7.592 1.00 94.88 96 GLN A C 1
ATOM 735 O O . GLN A 1 96 ? -12.721 8.142 6.879 1.00 94.88 96 GLN A O 1
ATOM 740 N N . ARG A 1 97 ? -14.135 9.536 7.941 1.00 92.00 97 ARG A N 1
ATOM 741 C CA . ARG A 1 97 ? -13.425 10.783 7.683 1.00 92.00 97 ARG A CA 1
ATOM 742 C C . ARG A 1 97 ? -13.504 11.659 8.913 1.00 92.00 97 ARG A C 1
ATOM 744 O O . ARG A 1 97 ? -14.477 11.614 9.659 1.00 92.00 97 ARG A O 1
ATOM 751 N N . GLY A 1 98 ? -12.482 12.474 9.093 1.00 89.88 98 GLY A N 1
ATOM 752 C CA . GLY A 1 98 ? -12.413 13.432 10.181 1.00 89.88 98 GLY A CA 1
ATOM 753 C C . GLY A 1 98 ? -11.030 14.046 10.238 1.00 89.88 98 GLY A C 1
ATOM 754 O O . GLY A 1 98 ? -10.308 14.090 9.237 1.00 89.88 98 GLY A O 1
ATOM 755 N N . VAL A 1 99 ? -10.657 14.504 11.421 1.00 83.50 99 VAL A N 1
ATOM 756 C CA . VAL A 1 99 ? -9.399 15.202 11.657 1.00 83.50 99 VAL A CA 1
ATOM 757 C C . VAL A 1 99 ? -8.539 14.381 12.608 1.00 83.50 99 VAL A C 1
ATOM 759 O O . VAL A 1 99 ? -8.994 13.969 13.677 1.00 83.50 99 VAL A O 1
ATOM 762 N N . THR A 1 100 ? -7.285 14.163 12.218 1.00 70.38 100 THR A N 1
ATOM 763 C CA . THR A 1 100 ? -6.218 13.775 13.142 1.00 70.38 100 THR A CA 1
ATOM 764 C C . THR A 1 100 ? -5.479 15.037 13.579 1.00 70.38 100 THR A C 1
ATOM 766 O O . THR A 1 100 ? -5.338 15.981 12.797 1.00 70.38 100 THR A O 1
ATOM 769 N N . GLU A 1 101 ? -5.000 15.067 14.823 1.00 59.91 101 GLU A N 1
ATOM 770 C CA . GLU A 1 101 ? -4.333 16.248 15.393 1.00 59.91 101 GLU A CA 1
ATOM 771 C C . GLU A 1 101 ? -3.060 16.653 14.626 1.00 59.91 101 GLU A C 1
ATOM 773 O O . GLU A 1 101 ? -2.673 17.819 14.643 1.00 59.91 101 GLU A O 1
ATOM 778 N N . THR A 1 102 ? -2.441 15.715 13.900 1.00 54.44 102 THR A N 1
ATOM 779 C CA . THR A 1 102 ? -1.173 15.915 13.185 1.00 54.44 102 THR A CA 1
ATOM 780 C C . THR A 1 102 ? -1.315 16.161 11.679 1.00 54.44 102 THR A C 1
ATOM 782 O O . THR A 1 102 ? -0.481 16.868 11.118 1.00 54.44 102 THR A O 1
ATOM 785 N N . GLN A 1 103 ? -2.339 15.618 11.002 1.00 56.62 103 GLN A N 1
ATOM 786 C CA . GLN A 1 103 ? -2.440 15.661 9.527 1.00 56.62 103 GLN A CA 1
ATOM 787 C C . GLN A 1 103 ? -3.605 16.509 8.989 1.00 56.62 103 GLN A C 1
ATOM 789 O O . GLN A 1 103 ? -3.697 16.738 7.783 1.00 56.62 103 GLN A O 1
ATOM 794 N N . GLY A 1 104 ? -4.494 17.012 9.853 1.00 61.56 104 GLY A N 1
ATOM 795 C CA . GLY A 1 104 ? -5.524 17.996 9.496 1.00 61.56 104 GLY A CA 1
ATOM 796 C C . GLY A 1 104 ? -6.744 17.450 8.742 1.00 61.56 104 GLY A C 1
ATOM 797 O O . GLY A 1 104 ? -7.833 17.978 8.936 1.00 61.56 104 GLY A O 1
ATOM 798 N N . ILE A 1 105 ? -6.613 16.388 7.940 1.00 62.31 105 ILE A N 1
ATOM 799 C CA . ILE A 1 105 ? -7.725 15.592 7.385 1.00 62.31 105 ILE A CA 1
ATOM 800 C C . ILE A 1 105 ? -7.245 14.144 7.225 1.00 62.31 105 ILE A C 1
ATOM 802 O O . ILE A 1 105 ? -6.296 13.895 6.485 1.00 62.31 105 ILE A O 1
ATOM 806 N N . GLY A 1 106 ? -7.920 13.195 7.876 1.00 78.06 106 GLY A N 1
ATOM 807 C CA . GLY A 1 106 ? -7.605 11.765 7.816 1.00 78.06 106 GLY A CA 1
ATOM 808 C C . GLY A 1 106 ? -8.765 10.934 7.270 1.00 78.06 106 GLY A C 1
ATOM 809 O O . GLY A 1 106 ? -9.938 11.240 7.510 1.00 78.06 106 GLY A O 1
ATOM 810 N N . GLY A 1 107 ? -8.432 9.886 6.519 1.00 90.44 107 GLY A N 1
ATOM 811 C CA . GLY A 1 107 ? -9.323 8.757 6.286 1.00 90.44 107 GLY A CA 1
ATOM 812 C C . GLY A 1 107 ? -9.138 7.726 7.394 1.00 90.44 107 GLY A C 1
ATOM 813 O O . GLY A 1 107 ? -8.093 7.668 8.034 1.00 90.44 107 GLY A O 1
ATOM 814 N N . GLY A 1 108 ? -10.154 6.909 7.633 1.00 93.94 108 GLY A N 1
ATOM 815 C CA . GLY A 1 108 ? -10.033 5.776 8.538 1.00 93.94 108 GLY A CA 1
ATOM 816 C C . GLY A 1 108 ? -10.886 4.608 8.094 1.00 93.94 108 GLY A C 1
ATOM 817 O O . GLY A 1 108 ? -11.872 4.792 7.377 1.00 93.94 108 GLY A O 1
ATOM 818 N N . PHE A 1 109 ? -10.532 3.418 8.552 1.00 97.00 109 PHE A N 1
ATOM 819 C CA . PHE A 1 109 ? -11.430 2.274 8.508 1.00 97.00 109 PHE A CA 1
ATOM 820 C C . PHE A 1 109 ? -11.549 1.639 9.886 1.00 97.00 109 PHE A C 1
ATOM 822 O O . PHE A 1 109 ? -10.622 1.685 10.693 1.00 97.00 109 PHE A O 1
ATOM 829 N N . VAL A 1 110 ? -12.685 0.994 10.125 1.00 97.94 110 VAL A N 1
ATOM 830 C CA . VAL A 1 110 ? -12.890 0.103 11.266 1.00 97.94 110 VAL A CA 1
ATOM 831 C C . VAL A 1 110 ? -13.526 -1.176 10.749 1.00 97.94 110 VAL A C 1
ATOM 833 O O . VAL A 1 110 ? -14.566 -1.118 10.097 1.00 97.94 110 VAL A O 1
ATOM 836 N N . LEU A 1 111 ? -12.908 -2.316 11.043 1.00 97.94 111 LEU A N 1
ATOM 837 C CA . LEU A 1 111 ? -13.478 -3.648 10.868 1.00 97.94 111 LEU A CA 1
ATOM 838 C C . LEU A 1 111 ? -14.037 -4.114 12.208 1.00 97.94 111 LEU A C 1
ATOM 840 O O . LEU A 1 111 ? -13.405 -3.923 13.249 1.00 97.94 111 LEU A O 1
ATOM 844 N N . LEU A 1 112 ? -15.217 -4.723 12.187 1.00 97.25 112 LEU A N 1
ATOM 845 C CA . LEU A 1 112 ? -15.931 -5.198 13.360 1.00 97.25 112 LEU A CA 1
ATOM 846 C C . LEU A 1 112 ? -16.438 -6.624 13.151 1.00 97.25 112 LEU A C 1
ATOM 848 O O . LEU A 1 112 ? -16.813 -7.013 12.047 1.00 97.25 112 LEU A O 1
ATOM 852 N N . GLU A 1 113 ? -16.529 -7.369 14.243 1.00 95.50 113 GLU A N 1
ATOM 853 C CA . GLU A 1 113 ? -17.181 -8.675 14.286 1.00 95.50 113 GLU A CA 1
ATOM 854 C C . GLU A 1 113 ? -18.391 -8.644 15.207 1.00 95.50 113 GLU A C 1
ATOM 856 O O . GLU A 1 113 ? -18.417 -7.921 16.207 1.00 95.50 113 GLU A O 1
ATOM 861 N N . LEU A 1 114 ? -19.383 -9.465 14.867 1.00 93.69 114 LEU A N 1
ATOM 862 C CA . LEU A 1 114 ? -20.527 -9.730 15.726 1.00 93.69 114 LEU A CA 1
ATOM 863 C C . LEU A 1 114 ? -20.102 -10.665 16.859 1.00 93.69 114 LEU A C 1
ATOM 865 O O . LEU A 1 114 ? -19.537 -11.731 16.619 1.00 93.69 114 LEU A O 1
ATOM 869 N N . GLU A 1 115 ? -20.372 -10.265 18.093 1.00 93.56 115 GLU A N 1
ATOM 870 C CA . GLU A 1 115 ? -20.167 -11.113 19.257 1.00 93.56 115 GLU A CA 1
ATOM 871 C C . GLU A 1 115 ? -21.178 -12.270 19.276 1.00 93.56 115 GLU A C 1
ATOM 873 O O . GLU A 1 115 ? -22.182 -12.281 18.559 1.00 93.56 115 GLU A O 1
ATOM 878 N N . ALA A 1 116 ? -20.925 -13.261 20.134 1.00 90.62 116 ALA A N 1
ATOM 879 C CA . ALA A 1 116 ? -21.745 -14.470 20.239 1.00 90.62 116 ALA A CA 1
ATOM 880 C C . ALA A 1 116 ? -23.216 -14.203 20.622 1.00 90.62 116 ALA A C 1
ATOM 882 O O . ALA A 1 116 ? -24.061 -15.081 20.448 1.00 90.62 116 ALA A O 1
ATOM 883 N N . ASP A 1 117 ? -23.532 -13.010 21.135 1.00 93.06 117 ASP A N 1
ATOM 884 C CA . ASP A 1 117 ? -24.905 -12.586 21.423 1.00 93.06 117 ASP A CA 1
ATOM 885 C C . ASP A 1 117 ? -25.726 -12.258 20.159 1.00 93.06 117 ASP A C 1
ATOM 887 O O . ASP A 1 117 ? -26.949 -12.130 20.234 1.00 93.06 117 ASP A O 1
ATOM 891 N N . GLY A 1 118 ? -25.073 -12.143 18.997 1.00 91.00 118 GLY A N 1
ATOM 892 C CA . GLY A 1 118 ? -25.710 -11.871 17.713 1.00 91.00 118 GLY A CA 1
ATOM 893 C C . GLY A 1 118 ? -26.202 -10.432 17.528 1.00 91.00 118 GLY A C 1
ATOM 894 O O . GLY A 1 118 ? -26.892 -10.153 16.548 1.00 91.00 118 GLY A O 1
ATOM 895 N N . THR A 1 119 ? -25.882 -9.511 18.439 1.00 94.00 119 THR A N 1
ATOM 896 C CA . THR A 1 119 ? -26.381 -8.122 18.412 1.00 94.00 119 THR A CA 1
ATOM 897 C C . THR A 1 119 ? -25.310 -7.068 18.660 1.00 94.00 119 THR A C 1
ATOM 899 O O . THR A 1 119 ? -25.455 -5.929 18.206 1.00 94.00 119 THR A O 1
ATOM 902 N N . THR A 1 120 ? -24.235 -7.440 19.345 1.00 96.62 120 THR A N 1
ATOM 903 C CA . THR A 1 120 ? -23.148 -6.545 19.717 1.00 96.62 120 THR A CA 1
ATOM 904 C C . THR A 1 120 ? -22.015 -6.673 18.713 1.00 96.62 120 THR A C 1
ATOM 906 O O . THR A 1 120 ? -21.572 -7.770 18.394 1.00 96.62 120 THR A O 1
ATOM 909 N N . LEU A 1 121 ? -21.529 -5.542 18.214 1.00 96.62 121 LEU A N 1
ATOM 910 C CA . LEU A 1 121 ? -20.340 -5.461 17.377 1.00 96.62 121 LEU A CA 1
ATOM 911 C C . LEU A 1 121 ? -19.151 -4.992 18.215 1.00 96.62 121 LEU A C 1
ATOM 913 O O . LEU A 1 121 ? -19.254 -4.001 18.949 1.00 96.62 121 LEU A O 1
ATOM 917 N N . ARG A 1 122 ? -18.009 -5.656 18.051 1.00 96.69 122 ARG A N 1
ATOM 918 C CA . ARG A 1 122 ? -16.718 -5.233 18.611 1.00 96.69 122 ARG A CA 1
ATOM 919 C C . ARG A 1 122 ? -15.741 -4.892 17.480 1.00 96.69 122 ARG A C 1
ATOM 921 O O . ARG A 1 122 ? -15.724 -5.612 16.481 1.00 96.69 122 ARG A O 1
ATOM 928 N N . PRO A 1 123 ? -14.913 -3.844 17.606 1.00 97.75 123 PRO A N 1
ATOM 929 C CA . PRO A 1 123 ? -13.822 -3.608 16.667 1.00 97.75 123 PRO A CA 1
ATOM 930 C C . PRO A 1 123 ? -12.791 -4.740 16.700 1.00 97.75 123 PRO A C 1
ATOM 932 O O . PRO A 1 123 ? -12.431 -5.225 17.773 1.00 97.75 123 PRO A O 1
ATOM 935 N N . VAL A 1 124 ? -12.312 -5.137 15.522 1.00 97.31 124 VAL A N 1
ATOM 936 C CA . VAL A 1 124 ? -11.292 -6.183 15.340 1.00 97.31 124 VAL A CA 1
ATOM 937 C C . VAL A 1 124 ? -10.069 -5.719 14.554 1.00 97.31 124 VAL A C 1
ATOM 939 O O . VAL A 1 124 ? -9.017 -6.341 14.649 1.00 97.31 124 VAL A O 1
ATOM 942 N N . ALA A 1 125 ? -10.178 -4.618 13.809 1.00 98.00 125 ALA A N 1
ATOM 943 C CA . ALA A 1 125 ? -9.043 -3.906 13.231 1.00 98.00 125 ALA A CA 1
ATOM 944 C C . ALA A 1 125 ? -9.439 -2.474 12.855 1.00 98.00 125 ALA A C 1
ATOM 946 O O . ALA A 1 125 ? -10.615 -2.192 12.632 1.00 98.00 125 ALA A O 1
ATOM 947 N N . TRP A 1 126 ? -8.469 -1.568 12.782 1.00 97.75 126 TRP A N 1
ATOM 948 C CA . TRP A 1 126 ? -8.660 -0.197 12.308 1.00 97.75 126 TRP A CA 1
ATOM 949 C C . TRP A 1 126 ? -7.324 0.421 11.915 1.00 97.75 126 TRP A C 1
ATOM 951 O O . TRP A 1 126 ? -6.277 0.018 12.422 1.00 97.75 126 TRP A O 1
ATOM 961 N N . ASP A 1 127 ? -7.369 1.437 11.064 1.00 95.31 127 ASP A N 1
ATOM 962 C CA . ASP A 1 127 ? -6.224 2.297 10.781 1.00 95.31 127 ASP A CA 1
ATOM 963 C C . ASP A 1 127 ? -6.687 3.687 10.329 1.00 95.31 127 ASP A C 1
ATOM 965 O O . ASP A 1 127 ? -7.833 3.864 9.905 1.00 95.31 127 ASP A O 1
ATOM 969 N N . TYR A 1 128 ? -5.788 4.665 10.454 1.00 92.12 128 TYR A N 1
ATOM 970 C CA . TYR A 1 128 ? -6.024 6.086 10.181 1.00 92.12 128 TYR A CA 1
ATOM 971 C C . TYR A 1 128 ? -4.847 6.766 9.461 1.00 92.12 128 TYR A C 1
ATOM 973 O O . TYR A 1 128 ? -4.789 7.994 9.400 1.00 92.12 128 TYR A O 1
ATOM 981 N N . ALA A 1 129 ? -3.880 5.990 8.959 1.00 87.31 129 ALA A N 1
ATOM 982 C CA . ALA A 1 129 ? -2.704 6.508 8.256 1.00 87.31 129 ALA A CA 1
ATOM 983 C C . ALA A 1 129 ? -2.994 6.897 6.790 1.00 87.31 129 ALA A C 1
ATOM 985 O O . ALA A 1 129 ? -2.232 7.641 6.162 1.00 87.31 129 ALA A O 1
ATOM 986 N N . GLY A 1 130 ? -4.082 6.376 6.221 1.00 89.19 130 GLY A N 1
ATOM 987 C CA . GLY A 1 130 ? -4.544 6.684 4.875 1.00 89.19 130 GLY A CA 1
ATOM 988 C C . GLY A 1 130 ? -5.300 8.009 4.797 1.00 89.19 130 GLY A C 1
ATOM 989 O O . GLY A 1 130 ? -6.048 8.399 5.691 1.00 89.19 130 GLY A O 1
ATOM 990 N N . TYR A 1 131 ? -5.165 8.690 3.664 1.00 88.75 131 TYR A N 1
ATOM 991 C CA . TYR A 1 131 ? -6.045 9.794 3.306 1.00 88.75 131 TYR A CA 1
ATOM 992 C C . TYR A 1 131 ? -7.417 9.275 2.869 1.00 88.75 131 TYR A C 1
ATOM 994 O O . TYR A 1 131 ? -8.434 9.861 3.227 1.00 88.75 131 TYR A O 1
ATOM 1002 N N . ILE A 1 132 ? -7.468 8.177 2.111 1.00 89.06 132 ILE A N 1
ATOM 1003 C CA . ILE A 1 132 ? -8.707 7.515 1.675 1.00 89.06 132 ILE A CA 1
ATOM 1004 C C . ILE A 1 132 ? -8.535 6.012 1.846 1.00 89.06 132 ILE A C 1
ATOM 1006 O O . ILE A 1 132 ? -7.488 5.484 1.485 1.00 89.06 132 ILE A O 1
ATOM 1010 N N . TYR A 1 133 ? -9.574 5.339 2.331 1.00 94.19 133 TYR A N 1
ATOM 1011 C CA . TYR A 1 133 ? -9.673 3.884 2.297 1.00 94.19 133 TYR A CA 1
ATOM 1012 C C . TYR A 1 133 ? -10.814 3.452 1.375 1.00 94.19 133 TYR A C 1
ATOM 1014 O O . TYR A 1 133 ? -11.795 4.182 1.207 1.00 94.19 133 TYR A O 1
ATOM 1022 N N . GLY A 1 134 ? -10.647 2.288 0.759 1.00 94.19 134 GLY A N 1
ATOM 1023 C CA . GLY A 1 134 ? -11.640 1.592 -0.045 1.00 94.19 134 GLY A CA 1
ATOM 1024 C C . GLY A 1 134 ? -12.405 0.551 0.767 1.00 94.19 134 GLY A C 1
ATOM 1025 O O . GLY A 1 134 ? -12.096 0.280 1.928 1.00 94.19 134 GLY A O 1
ATOM 1026 N N . GLN A 1 135 ? -13.433 -0.024 0.147 1.00 95.06 135 GLN A N 1
ATOM 1027 C CA . GLN A 1 135 ? -14.198 -1.114 0.744 1.00 95.06 135 GLN A CA 1
ATOM 1028 C C . GLN A 1 135 ? -13.280 -2.324 1.006 1.00 95.06 135 GLN A C 1
ATOM 1030 O O . GLN A 1 135 ? -12.506 -2.679 0.119 1.00 95.06 135 GLN A O 1
ATOM 1035 N N . PRO A 1 136 ? -13.385 -2.985 2.173 1.00 95.38 136 PRO A N 1
ATOM 1036 C CA . PRO A 1 136 ? -12.656 -4.220 2.425 1.00 95.38 136 PRO A CA 1
ATOM 1037 C C . PRO A 1 136 ? -13.085 -5.350 1.484 1.00 95.38 136 PRO A C 1
ATOM 1039 O O . PRO A 1 136 ? -14.281 -5.552 1.250 1.00 95.38 136 PRO A O 1
ATOM 1042 N N . GLU A 1 137 ? -12.113 -6.120 1.011 1.00 92.06 137 GLU A N 1
ATOM 1043 C CA . GLU A 1 137 ? -12.303 -7.235 0.085 1.00 92.06 137 GLU A CA 1
ATOM 1044 C C . GLU A 1 137 ? -11.512 -8.471 0.521 1.00 92.06 137 GLU A C 1
ATOM 1046 O O . GLU A 1 137 ? -10.504 -8.376 1.223 1.00 92.06 137 GLU A O 1
ATOM 1051 N N . TRP A 1 138 ? -11.990 -9.652 0.136 1.00 89.81 138 TRP A N 1
ATOM 1052 C CA . TRP A 1 138 ? -11.247 -10.892 0.339 1.00 89.81 138 TRP A CA 1
ATOM 1053 C C . TRP A 1 138 ? -10.077 -10.953 -0.653 1.00 89.81 138 TRP A C 1
ATOM 1055 O O . TRP A 1 138 ? -10.254 -10.651 -1.830 1.00 89.81 138 TRP A O 1
ATOM 1065 N N . ALA A 1 139 ? -8.889 -11.321 -0.174 1.00 88.62 139 ALA A N 1
ATOM 1066 C CA . ALA A 1 139 ? -7.663 -11.339 -0.968 1.00 88.62 139 ALA A CA 1
ATOM 1067 C C . ALA A 1 139 ? -7.239 -12.774 -1.327 1.00 88.62 139 ALA A C 1
ATOM 1069 O O . ALA A 1 139 ? -7.116 -13.622 -0.439 1.00 88.62 139 ALA A O 1
ATOM 1070 N N . GLY A 1 140 ? -6.942 -13.012 -2.608 1.00 80.50 140 GLY A N 1
ATOM 1071 C CA . GLY A 1 140 ? -6.562 -14.314 -3.165 1.00 80.50 140 GLY A CA 1
ATOM 1072 C C . GLY A 1 140 ? -7.731 -15.239 -3.518 1.00 80.50 140 GLY A C 1
ATOM 1073 O O . GLY A 1 140 ? -8.885 -14.970 -3.194 1.00 80.50 140 GLY A O 1
ATOM 1074 N N . ASP A 1 141 ? -7.405 -16.347 -4.193 1.00 63.75 141 ASP A N 1
ATOM 1075 C CA . ASP A 1 141 ? -8.368 -17.330 -4.709 1.00 63.75 141 ASP A CA 1
ATOM 1076 C C . ASP A 1 141 ? -8.806 -18.357 -3.636 1.00 63.75 141 ASP A C 1
ATOM 1078 O O . ASP A 1 141 ? -8.044 -18.724 -2.739 1.00 63.75 141 ASP A O 1
ATOM 1082 N N . GLU A 1 142 ? -10.035 -18.872 -3.741 1.00 55.31 142 GLU A N 1
ATOM 1083 C CA . GLU A 1 142 ? -10.673 -19.810 -2.791 1.00 55.31 142 GLU A CA 1
ATOM 1084 C C . GLU A 1 142 ? -10.149 -21.264 -2.853 1.00 55.31 142 GLU A C 1
ATOM 1086 O O . GLU A 1 142 ? -10.668 -22.132 -2.145 1.00 55.31 142 GLU A O 1
ATOM 1091 N N . GLY A 1 143 ? -9.099 -21.534 -3.639 1.00 52.75 143 GLY A N 1
ATOM 1092 C CA . GLY A 1 143 ? -8.471 -22.851 -3.833 1.00 52.75 143 GLY A CA 1
ATOM 1093 C C . GLY A 1 143 ? -7.780 -23.469 -2.601 1.00 52.75 143 GLY A C 1
ATOM 1094 O O . GLY A 1 143 ? -7.578 -22.802 -1.587 1.00 52.75 143 GLY A O 1
ATOM 1095 N N . GLU A 1 144 ? -7.466 -24.779 -2.695 1.00 42.28 144 GLU A N 1
ATOM 1096 C CA . GLU A 1 144 ? -7.080 -25.714 -1.607 1.00 42.28 144 GLU A CA 1
ATOM 1097 C C . GLU A 1 144 ? -6.302 -25.066 -0.444 1.00 42.28 144 GLU A C 1
ATOM 1099 O O . GLU A 1 144 ? -5.080 -24.937 -0.459 1.00 42.28 144 GLU A O 1
ATOM 1104 N N . GLY A 1 145 ? -7.053 -24.675 0.587 1.00 52.50 145 GLY A N 1
ATOM 1105 C CA . GLY A 1 145 ? -6.569 -23.921 1.747 1.00 52.50 145 GLY A CA 1
ATOM 1106 C C . GLY A 1 145 ? -7.585 -22.877 2.214 1.00 52.50 145 GLY A C 1
ATOM 1107 O O . GLY A 1 145 ? -7.705 -22.647 3.415 1.00 52.50 145 GLY A O 1
ATOM 1108 N N . GLY A 1 146 ? -8.386 -22.349 1.278 1.00 58.62 146 GLY A N 1
ATOM 1109 C CA . GLY A 1 146 ? -9.480 -21.407 1.510 1.00 58.62 146 GLY A CA 1
ATOM 1110 C C . GLY A 1 146 ? -8.989 -19.993 1.840 1.00 58.62 146 GLY A C 1
ATOM 1111 O O . GLY A 1 146 ? -8.127 -19.821 2.693 1.00 58.62 146 GLY A O 1
ATOM 1112 N N . VAL A 1 147 ? -9.565 -18.965 1.206 1.00 62.00 147 VAL A N 1
ATOM 1113 C CA . VAL A 1 147 ? -9.213 -17.556 1.469 1.00 62.00 147 VAL A CA 1
ATOM 1114 C C . VAL A 1 147 ? -9.319 -17.228 2.957 1.00 62.00 147 VAL A C 1
ATOM 1116 O O . VAL A 1 147 ? -10.402 -17.272 3.536 1.00 62.00 147 VAL A O 1
ATOM 1119 N N . VAL A 1 148 ? -8.200 -16.869 3.582 1.00 81.06 148 VAL A N 1
ATOM 1120 C CA . VAL A 1 148 ? -8.145 -16.424 4.983 1.00 81.06 148 VAL A CA 1
ATOM 1121 C C . VAL A 1 148 ? -7.688 -14.977 5.096 1.00 81.06 148 VAL A C 1
ATOM 1123 O O . VAL A 1 148 ? -7.287 -14.562 6.176 1.00 81.06 148 VAL A O 1
ATOM 1126 N N . HIS A 1 149 ? -7.721 -14.195 4.015 1.00 90.62 149 HIS A N 1
ATOM 1127 C CA . HIS A 1 149 ? -7.148 -12.853 4.008 1.00 90.62 149 HIS A CA 1
ATOM 1128 C C . HIS A 1 149 ? -8.151 -11.791 3.600 1.00 90.62 149 HIS A C 1
ATOM 1130 O O . HIS A 1 149 ? -8.870 -11.963 2.624 1.00 90.62 149 HIS A O 1
ATOM 1136 N N . VAL A 1 150 ? -8.173 -10.683 4.336 1.00 93.56 150 VAL A N 1
ATOM 1137 C CA . VAL A 1 150 ? -8.961 -9.491 4.009 1.00 93.56 150 VAL A CA 1
ATOM 1138 C C . VAL A 1 150 ? -8.008 -8.331 3.769 1.00 93.56 150 VAL A C 1
ATOM 1140 O O . VAL A 1 150 ? -7.128 -8.061 4.589 1.00 93.56 150 VAL A O 1
ATOM 1143 N N . ALA A 1 151 ? -8.170 -7.659 2.640 1.00 95.62 151 ALA A N 1
ATOM 1144 C CA . ALA A 1 151 ? -7.469 -6.432 2.322 1.00 95.62 151 ALA A CA 1
ATOM 1145 C C . ALA A 1 151 ? -8.405 -5.239 2.516 1.00 95.62 151 ALA A C 1
ATOM 1147 O O . ALA A 1 151 ? -9.596 -5.304 2.217 1.00 95.62 151 ALA A O 1
ATOM 1148 N N . VAL A 1 152 ? -7.856 -4.141 3.019 1.00 97.19 152 VAL A N 1
ATOM 1149 C CA . VAL A 1 152 ? -8.513 -2.838 3.053 1.00 97.19 152 VAL A CA 1
ATOM 1150 C C . VAL A 1 152 ? -7.688 -1.903 2.182 1.00 97.19 152 VAL A C 1
ATOM 1152 O O . VAL A 1 152 ? -6.624 -1.462 2.630 1.00 97.19 152 VAL A O 1
ATOM 1155 N N . PRO A 1 153 ? -8.138 -1.616 0.948 1.00 95.38 153 PRO A N 1
ATOM 1156 C CA . PRO A 1 153 ? -7.401 -0.743 0.054 1.00 95.38 153 PRO A CA 1
ATOM 1157 C C . PRO A 1 153 ? -7.242 0.662 0.639 1.00 95.38 153 PRO A C 1
ATOM 1159 O O . PRO A 1 153 ? -8.160 1.169 1.289 1.00 95.38 153 PRO A O 1
ATOM 1162 N N . GLY A 1 154 ? -6.104 1.311 0.416 1.00 92.75 154 GLY A N 1
ATOM 1163 C CA . GLY A 1 154 ? -5.765 2.574 1.062 1.00 92.75 154 GLY A CA 1
ATOM 1164 C C . GLY A 1 154 ? -4.775 3.432 0.279 1.00 92.75 154 GLY A C 1
ATOM 1165 O O . GLY A 1 154 ? -3.781 2.963 -0.271 1.00 92.75 154 GLY A O 1
ATOM 1166 N N . VAL A 1 155 ? -5.016 4.741 0.288 1.00 90.38 155 VAL A N 1
ATOM 1167 C CA . VAL A 1 155 ? -4.194 5.755 -0.382 1.00 90.38 155 VAL A CA 1
ATOM 1168 C C . VAL A 1 155 ? -3.780 6.797 0.653 1.00 90.38 155 VAL A C 1
ATOM 1170 O O . VAL A 1 155 ? -4.629 7.380 1.326 1.00 90.38 155 VAL A O 1
ATOM 1173 N N . HIS A 1 156 ? -2.480 7.033 0.798 1.00 87.50 156 HIS A N 1
ATOM 1174 C CA . HIS A 1 156 ? -1.906 8.109 1.604 1.00 87.50 156 HIS A CA 1
ATOM 1175 C C . HIS A 1 156 ? -2.148 9.488 0.955 1.00 87.50 156 HIS A C 1
ATOM 1177 O O . HIS A 1 156 ? -2.493 9.617 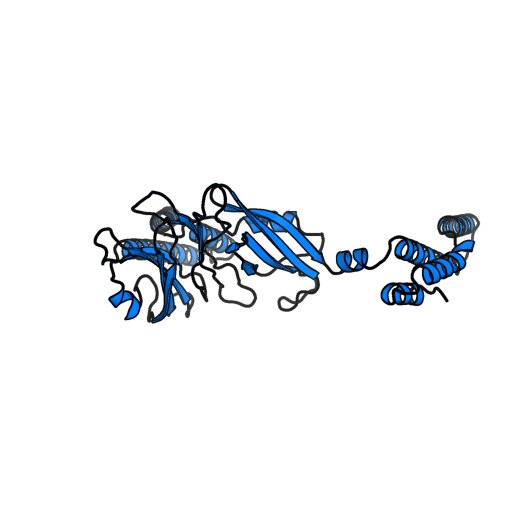-0.220 1.00 87.50 156 HIS A O 1
ATOM 1183 N N . GLY A 1 157 ? -1.962 10.565 1.718 1.00 78.88 157 GLY A N 1
ATOM 1184 C CA . GLY A 1 157 ? -2.007 11.925 1.172 1.00 78.88 157 GLY A CA 1
ATOM 1185 C C . GLY A 1 157 ? -0.745 12.258 0.364 1.00 78.88 157 GLY A C 1
ATOM 1186 O O . GLY A 1 157 ? 0.353 11.866 0.745 1.00 78.88 157 GLY A O 1
ATOM 1187 N N . GLY A 1 158 ? -0.877 13.009 -0.736 1.00 75.94 158 GLY A N 1
ATOM 1188 C CA . GLY A 1 158 ? 0.262 13.492 -1.534 1.00 75.94 158 GLY A CA 1
ATOM 1189 C C . GLY A 1 158 ? 0.151 13.199 -3.035 1.00 75.94 158 GLY A C 1
ATOM 1190 O O . GLY A 1 158 ? -0.877 12.750 -3.526 1.00 75.94 158 GLY A O 1
ATOM 1191 N N . THR A 1 159 ? 1.215 13.479 -3.796 1.00 59.28 159 THR A N 1
ATOM 1192 C CA . THR A 1 159 ? 1.198 13.462 -5.279 1.00 59.28 159 THR A CA 1
ATOM 1193 C C . THR A 1 159 ? 1.485 12.095 -5.917 1.00 59.28 159 THR A C 1
ATOM 1195 O O . THR A 1 159 ? 1.649 12.004 -7.137 1.00 59.28 159 THR A O 1
ATOM 1198 N N . GLY A 1 160 ? 1.540 11.021 -5.128 1.00 57.97 160 GLY A N 1
ATOM 1199 C CA . GLY A 1 160 ? 1.856 9.678 -5.628 1.00 57.97 160 GLY A CA 1
ATOM 1200 C C . GLY A 1 160 ? 1.647 8.545 -4.632 1.00 57.97 160 GLY A C 1
ATOM 1201 O O . GLY A 1 160 ? 2.292 7.504 -4.736 1.00 57.97 160 GLY A O 1
ATOM 1202 N N . ALA A 1 161 ? 0.793 8.765 -3.641 1.00 63.78 161 ALA A N 1
ATOM 1203 C CA . ALA A 1 161 ? 0.816 8.004 -2.411 1.00 63.78 161 ALA A CA 1
ATOM 1204 C C . ALA A 1 161 ? -0.313 6.956 -2.394 1.00 63.78 161 ALA A C 1
ATOM 1206 O O . ALA A 1 161 ? -1.255 7.069 -1.629 1.00 63.78 161 ALA A O 1
ATOM 1207 N N . HIS A 1 162 ? -0.249 5.940 -3.260 1.00 73.50 162 HIS A N 1
ATOM 1208 C CA . HIS A 1 162 ? -0.958 4.678 -2.988 1.00 73.50 162 HIS A CA 1
ATOM 1209 C C . HIS A 1 162 ? -0.265 3.953 -1.815 1.00 73.50 162 HIS A C 1
ATOM 1211 O O . HIS A 1 162 ? 0.764 4.424 -1.321 1.00 73.50 162 HIS A O 1
ATOM 1217 N N . ASN A 1 163 ? -0.785 2.807 -1.377 1.00 88.12 163 ASN A N 1
ATOM 1218 C CA . ASN A 1 163 ? -0.129 1.952 -0.379 1.00 88.12 163 ASN A CA 1
ATOM 1219 C C . ASN A 1 163 ? -0.242 2.386 1.078 1.00 88.12 163 ASN A C 1
ATOM 1221 O O . ASN A 1 163 ? 0.638 2.062 1.872 1.00 88.12 163 ASN A O 1
ATOM 1225 N N . ALA A 1 164 ? -1.376 3.011 1.423 1.00 92.69 164 ALA A N 1
ATOM 1226 C CA . ALA A 1 164 ? -1.907 2.966 2.790 1.00 92.69 164 ALA A CA 1
ATOM 1227 C C . ALA A 1 164 ? -2.750 1.700 3.036 1.00 92.69 164 ALA A C 1
ATOM 1229 O O . ALA A 1 164 ? -3.433 1.603 4.053 1.00 92.69 164 ALA A O 1
ATOM 1230 N N . ASP A 1 165 ? -2.769 0.774 2.073 1.00 95.00 165 ASP A N 1
ATOM 1231 C CA . ASP A 1 165 ? -3.498 -0.480 2.161 1.00 95.00 165 ASP A CA 1
ATOM 1232 C C . ASP A 1 165 ? -3.068 -1.284 3.394 1.00 95.00 165 ASP A C 1
ATOM 1234 O O . ASP A 1 165 ? -1.897 -1.273 3.789 1.00 95.00 165 ASP A O 1
ATOM 1238 N N . VAL A 1 166 ? -3.993 -2.057 3.955 1.00 96.88 166 VAL A N 1
ATOM 1239 C CA . VAL A 1 166 ? -3.691 -2.992 5.041 1.00 96.88 166 VAL A CA 1
ATOM 1240 C C . VAL A 1 166 ? -4.252 -4.363 4.703 1.00 96.88 166 VAL A C 1
ATOM 1242 O O . VAL A 1 166 ? -5.414 -4.484 4.328 1.00 96.88 166 VAL A O 1
ATOM 1245 N N . VAL A 1 167 ? -3.438 -5.406 4.863 1.00 96.56 167 VAL A N 1
ATOM 1246 C CA . VAL A 1 167 ? -3.851 -6.798 4.649 1.00 96.56 167 VAL A CA 1
ATOM 1247 C C . VAL A 1 167 ? -3.827 -7.536 5.979 1.00 96.56 167 VAL A C 1
ATOM 1249 O O . VAL A 1 167 ? -2.891 -7.392 6.765 1.00 96.56 167 VAL A O 1
ATOM 1252 N N . PHE A 1 168 ? -4.846 -8.348 6.231 1.00 95.69 168 PHE A N 1
ATOM 1253 C CA . PHE A 1 168 ? -4.960 -9.171 7.428 1.00 95.69 168 PHE A CA 1
ATOM 1254 C C . PHE A 1 168 ? -5.161 -10.632 7.063 1.00 95.69 168 PHE A C 1
ATOM 1256 O O . PHE A 1 168 ? -5.821 -10.943 6.078 1.00 95.69 168 PHE A O 1
ATOM 1263 N N . ARG A 1 169 ? -4.646 -11.523 7.906 1.00 93.06 169 ARG A N 1
ATOM 1264 C CA . ARG A 1 169 ? -5.009 -12.935 7.975 1.00 93.06 169 ARG A CA 1
ATOM 1265 C C . ARG A 1 169 ? -6.018 -13.144 9.102 1.00 93.06 169 ARG A C 1
ATOM 1267 O O . ARG A 1 169 ? -5.790 -12.686 10.219 1.00 93.06 169 ARG A O 1
ATOM 1274 N N . LEU A 1 170 ? -7.072 -13.896 8.816 1.00 90.06 170 LEU A N 1
ATOM 1275 C CA . LEU A 1 170 ? -7.975 -14.482 9.795 1.00 90.06 170 LEU A CA 1
ATOM 1276 C C . LEU A 1 170 ? -7.244 -15.548 10.614 1.00 90.06 170 LEU A C 1
ATOM 1278 O O . LEU A 1 170 ? -6.538 -16.397 10.068 1.00 90.06 170 LEU A O 1
ATOM 1282 N N . THR A 1 171 ? -7.430 -15.507 11.926 1.00 89.19 171 THR A N 1
ATOM 1283 C CA . THR A 1 171 ? -6.841 -16.446 12.882 1.00 89.19 171 THR A CA 1
ATOM 1284 C C . THR A 1 171 ? -7.904 -16.963 13.846 1.00 89.19 171 THR A C 1
ATOM 1286 O O . THR A 1 171 ? -8.958 -16.350 14.002 1.00 89.19 171 THR A O 1
ATOM 1289 N N . ASP A 1 172 ? -7.605 -18.065 14.532 1.00 87.69 172 ASP A N 1
ATOM 1290 C CA . ASP A 1 172 ? -8.478 -18.627 15.572 1.00 87.69 172 ASP A CA 1
ATOM 1291 C C . ASP A 1 172 ? -8.366 -17.886 16.925 1.00 87.69 172 ASP A C 1
ATOM 1293 O O . ASP A 1 172 ? -8.977 -18.296 17.915 1.00 87.69 172 ASP A O 1
ATOM 1297 N N . ASP A 1 173 ? -7.571 -16.811 17.007 1.00 91.00 173 ASP A N 1
ATOM 1298 C CA . ASP A 1 173 ? -7.475 -15.978 18.206 1.00 91.00 173 ASP A CA 1
ATOM 1299 C C . ASP A 1 173 ? -8.747 -15.132 18.346 1.00 91.00 173 ASP A C 1
ATOM 1301 O O . ASP A 1 173 ? -8.952 -14.150 17.636 1.00 91.00 173 ASP A O 1
ATOM 1305 N N . ALA A 1 174 ? -9.612 -15.509 19.287 1.00 87.00 174 ALA A N 1
ATOM 1306 C CA . ALA A 1 174 ? -10.868 -14.808 19.523 1.00 87.00 174 ALA A CA 1
ATOM 1307 C C . ALA A 1 174 ? -10.664 -13.337 19.931 1.00 87.00 174 ALA A C 1
ATOM 1309 O O . ALA A 1 174 ? -11.477 -12.484 19.570 1.00 87.00 174 ALA A O 1
ATOM 1310 N N . ASP A 1 175 ? -9.583 -13.010 20.641 1.00 89.62 175 ASP A N 1
ATOM 1311 C CA . ASP A 1 175 ? -9.307 -11.640 21.072 1.00 89.62 175 ASP A CA 1
ATOM 1312 C C . ASP A 1 175 ? -8.725 -10.808 19.919 1.00 89.62 175 ASP A C 1
ATOM 1314 O O . ASP A 1 175 ? -9.046 -9.624 19.784 1.00 89.62 175 ASP A O 1
ATOM 1318 N N . ARG A 1 176 ? -7.915 -11.434 19.056 1.00 92.00 176 ARG A N 1
ATOM 1319 C CA . ARG A 1 176 ? -7.225 -10.813 17.913 1.00 92.00 176 ARG A CA 1
ATOM 1320 C C . ARG A 1 176 ? -7.445 -11.623 16.620 1.00 92.00 176 ARG A C 1
ATOM 1322 O O . ARG A 1 176 ? -6.486 -12.158 16.063 1.00 92.00 176 ARG A O 1
ATOM 1329 N N . PRO A 1 177 ? -8.676 -11.670 16.079 1.00 92.75 177 PRO A N 1
ATOM 1330 C CA . PRO A 1 177 ? -9.005 -12.557 14.957 1.00 92.75 177 PRO A CA 1
ATOM 1331 C C . PRO A 1 177 ? -8.326 -12.136 13.652 1.00 92.75 177 PRO A C 1
ATOM 1333 O O . PRO A 1 177 ? -8.198 -12.944 12.739 1.00 92.75 177 PRO A O 1
ATOM 1336 N N . LEU A 1 178 ? -7.855 -10.890 13.566 1.00 94.88 178 LEU A N 1
ATOM 1337 C CA . LEU A 1 178 ? -7.142 -10.352 12.419 1.00 94.88 178 LEU A CA 1
ATOM 1338 C C . LEU A 1 178 ? -5.688 -10.076 12.783 1.00 94.88 178 LEU A C 1
ATOM 1340 O O . LEU A 1 178 ? -5.381 -9.198 13.590 1.00 94.88 178 LEU A O 1
ATOM 1344 N N . ARG A 1 179 ? -4.783 -10.807 12.137 1.00 94.56 179 ARG A N 1
ATOM 1345 C CA . ARG A 1 179 ? -3.345 -10.574 12.223 1.00 94.56 179 ARG A CA 1
ATOM 1346 C C . ARG A 1 179 ? -2.871 -9.849 10.976 1.00 94.56 179 ARG A C 1
ATOM 1348 O O . ARG A 1 179 ? -3.065 -10.347 9.872 1.00 94.56 179 ARG A O 1
ATOM 1355 N N . GLN A 1 180 ? -2.238 -8.691 11.144 1.00 97.00 180 GLN A N 1
ATOM 1356 C CA . GLN A 1 180 ? -1.700 -7.939 10.013 1.00 97.00 180 GLN A CA 1
ATOM 1357 C C . GLN A 1 180 ? -0.625 -8.745 9.265 1.00 97.00 180 GLN A C 1
ATOM 1359 O O . GLN A 1 180 ? 0.235 -9.376 9.882 1.00 97.00 180 GLN A O 1
ATOM 1364 N N . ILE A 1 181 ? -0.684 -8.674 7.940 1.00 95.31 181 ILE A N 1
ATOM 1365 C CA . ILE A 1 181 ? 0.294 -9.186 6.985 1.00 95.31 181 ILE A CA 1
ATOM 1366 C C . ILE A 1 181 ? 1.156 -8.016 6.506 1.00 95.31 181 ILE A C 1
ATOM 1368 O O . ILE A 1 181 ? 0.649 -6.926 6.245 1.00 95.31 181 ILE A O 1
ATOM 1372 N N . ASP A 1 182 ? 2.460 -8.241 6.379 1.00 95.50 182 ASP A N 1
ATOM 1373 C CA . ASP A 1 182 ? 3.383 -7.293 5.761 1.00 95.50 182 ASP A CA 1
ATOM 1374 C C . ASP A 1 182 ? 3.080 -7.185 4.261 1.00 95.50 182 ASP A C 1
ATOM 1376 O O . ASP A 1 182 ? 3.297 -8.125 3.498 1.00 95.50 182 ASP A O 1
ATOM 1380 N N . ASN A 1 183 ? 2.567 -6.034 3.838 1.00 94.38 183 ASN A N 1
ATOM 1381 C CA . ASN A 1 183 ? 2.241 -5.720 2.450 1.00 94.38 183 ASN A CA 1
ATOM 1382 C C . ASN A 1 183 ? 3.132 -4.606 1.883 1.00 94.38 183 ASN A C 1
ATOM 1384 O O . ASN A 1 183 ? 2.703 -3.880 0.985 1.00 94.38 183 ASN A O 1
ATOM 1388 N N . PHE A 1 184 ? 4.357 -4.450 2.393 1.00 92.81 184 PHE A N 1
ATOM 1389 C CA . PHE A 1 184 ? 5.263 -3.378 1.976 1.00 92.81 184 PHE A CA 1
ATOM 1390 C C . PHE A 1 184 ? 6.709 -3.827 1.739 1.00 92.81 184 PHE A C 1
ATOM 1392 O O . PHE A 1 184 ? 7.371 -3.220 0.898 1.00 92.81 184 PHE A O 1
ATOM 1399 N N . SER A 1 185 ? 7.197 -4.895 2.383 1.00 92.62 185 SER A N 1
ATOM 1400 C CA . SER A 1 185 ? 8.584 -5.364 2.184 1.00 92.62 185 SER A CA 1
ATOM 1401 C C . SER A 1 185 ? 8.875 -5.909 0.784 1.00 92.62 185 SER A C 1
ATOM 1403 O O . SER A 1 185 ? 10.032 -5.979 0.380 1.00 92.62 185 SER A O 1
ATOM 1405 N N . TRP A 1 186 ? 7.847 -6.231 -0.008 1.00 93.94 186 TRP A N 1
ATOM 1406 C CA . TRP A 1 186 ? 8.014 -6.605 -1.418 1.00 93.94 186 TRP A CA 1
ATOM 1407 C C . TRP A 1 186 ? 8.688 -5.515 -2.261 1.00 93.94 186 TRP A C 1
ATOM 1409 O O . TRP A 1 186 ? 9.217 -5.822 -3.329 1.00 93.94 186 TRP A O 1
ATOM 1419 N N . ARG A 1 187 ? 8.682 -4.253 -1.809 1.00 91.75 187 ARG A N 1
ATOM 1420 C CA . ARG A 1 187 ? 9.368 -3.149 -2.495 1.00 91.75 187 ARG A CA 1
ATOM 1421 C C . ARG A 1 187 ? 10.877 -3.369 -2.569 1.00 91.75 187 ARG A C 1
ATOM 1423 O O . ARG A 1 187 ? 11.461 -3.116 -3.617 1.00 91.75 187 ARG A O 1
ATOM 1430 N N . ASP A 1 188 ? 11.476 -3.930 -1.520 1.00 89.88 188 ASP A N 1
ATOM 1431 C CA . ASP A 1 188 ? 12.908 -4.247 -1.504 1.00 89.88 188 ASP A CA 1
ATOM 1432 C C . ASP A 1 188 ? 13.248 -5.304 -2.573 1.00 89.88 188 ASP A C 1
ATOM 1434 O O . ASP A 1 188 ? 14.263 -5.215 -3.267 1.00 89.88 188 ASP A O 1
ATOM 1438 N N . ASP A 1 189 ? 12.360 -6.291 -2.750 1.00 91.12 189 ASP A N 1
ATOM 1439 C CA . ASP A 1 189 ? 12.486 -7.314 -3.791 1.00 91.12 189 ASP A CA 1
ATOM 1440 C C . ASP A 1 189 ? 12.263 -6.738 -5.199 1.00 91.12 189 ASP A C 1
ATOM 1442 O O . ASP A 1 189 ? 12.874 -7.217 -6.158 1.00 91.12 189 ASP A O 1
ATOM 1446 N N . LEU A 1 190 ? 11.386 -5.739 -5.341 1.00 93.06 190 LEU A N 1
ATOM 1447 C CA . LEU A 1 190 ? 11.105 -5.082 -6.616 1.00 93.06 190 LEU A CA 1
ATOM 1448 C C . LEU A 1 190 ? 12.330 -4.323 -7.128 1.00 93.06 190 LEU A C 1
ATOM 1450 O O . LEU A 1 190 ? 12.746 -4.552 -8.264 1.00 93.06 190 LEU A O 1
ATOM 1454 N N . ASP A 1 191 ? 12.936 -3.479 -6.293 1.00 87.94 191 ASP A N 1
ATOM 1455 C CA . ASP A 1 191 ? 14.090 -2.657 -6.680 1.00 87.94 191 ASP A CA 1
ATOM 1456 C C . ASP A 1 191 ? 15.268 -3.518 -7.163 1.00 87.94 191 ASP A C 1
ATOM 1458 O O . ASP A 1 191 ? 15.981 -3.157 -8.100 1.00 87.94 191 ASP A O 1
ATOM 1462 N N . ALA A 1 192 ? 15.437 -4.709 -6.582 1.00 89.81 192 ALA A N 1
ATOM 1463 C CA . ALA A 1 192 ? 16.461 -5.667 -6.992 1.00 89.81 192 ALA A CA 1
ATOM 1464 C C . ALA A 1 192 ? 16.171 -6.369 -8.335 1.00 89.81 192 ALA A C 1
ATOM 1466 O O . ALA A 1 192 ? 17.093 -6.917 -8.948 1.00 89.81 192 ALA A O 1
ATOM 1467 N N . ARG A 1 193 ? 14.908 -6.403 -8.781 1.00 92.62 193 ARG A N 1
ATOM 1468 C CA . ARG A 1 193 ? 14.455 -7.138 -9.978 1.00 92.62 193 ARG A CA 1
ATOM 1469 C C . ARG A 1 193 ? 14.116 -6.238 -11.163 1.00 92.62 193 ARG A C 1
ATOM 1471 O O . ARG A 1 193 ? 14.020 -6.748 -12.280 1.00 92.62 193 ARG A O 1
ATOM 1478 N N . LEU A 1 194 ? 13.933 -4.936 -10.947 1.00 91.19 194 LEU A N 1
ATOM 1479 C CA . LEU A 1 194 ? 13.624 -3.992 -12.018 1.00 91.19 194 LEU A CA 1
ATOM 1480 C C . LEU A 1 194 ? 14.725 -3.965 -13.097 1.00 91.19 194 LEU A C 1
ATOM 1482 O O . LEU A 1 194 ? 15.920 -4.048 -12.783 1.00 91.19 194 LEU A O 1
ATOM 1486 N N . PRO A 1 195 ? 14.356 -3.812 -14.384 1.00 89.50 195 PRO A N 1
ATOM 1487 C CA . PRO A 1 195 ? 15.331 -3.555 -15.434 1.00 89.50 195 PRO A CA 1
ATOM 1488 C C . PRO A 1 195 ? 16.164 -2.304 -15.131 1.00 89.50 195 PRO A C 1
ATOM 1490 O O . PRO A 1 195 ? 15.680 -1.322 -14.570 1.00 89.50 195 PRO A O 1
ATOM 1493 N N . ARG A 1 196 ? 17.437 -2.315 -15.542 1.00 89.12 196 ARG A N 1
ATOM 1494 C CA . ARG A 1 196 ? 18.342 -1.182 -15.297 1.00 89.12 196 ARG A CA 1
ATOM 1495 C C . ARG A 1 196 ? 17.790 0.114 -15.889 1.00 89.12 196 ARG A C 1
ATOM 1497 O O . ARG A 1 196 ? 17.434 0.157 -17.063 1.00 89.12 196 ARG A O 1
ATOM 1504 N N . GLY A 1 197 ? 17.854 1.185 -15.100 1.00 88.62 197 GLY A N 1
ATOM 1505 C CA . GLY A 1 197 ? 17.421 2.521 -15.514 1.00 88.62 197 GLY A CA 1
ATOM 1506 C C . GLY A 1 197 ? 15.913 2.750 -15.418 1.00 88.62 197 GLY A C 1
ATOM 1507 O O . GLY A 1 197 ? 15.455 3.801 -15.867 1.00 88.62 197 GLY A O 1
ATOM 1508 N N . LEU A 1 198 ? 15.171 1.792 -14.852 1.00 92.94 198 LEU A N 1
ATOM 1509 C CA . LEU A 1 198 ? 13.762 1.927 -14.504 1.00 92.94 198 LEU A CA 1
ATOM 1510 C C . LEU A 1 198 ? 13.601 1.933 -12.985 1.00 92.94 198 LEU A C 1
ATOM 1512 O O . LEU A 1 198 ? 14.285 1.200 -12.275 1.00 92.94 198 LEU A O 1
ATOM 1516 N N . GLU A 1 199 ? 12.686 2.766 -12.508 1.00 93.12 199 GLU A N 1
ATOM 1517 C CA . GLU A 1 199 ? 12.428 2.995 -11.090 1.00 93.12 199 GLU A CA 1
ATOM 1518 C C . GLU A 1 199 ? 10.918 3.062 -10.824 1.00 93.12 199 GLU A C 1
ATOM 1520 O O . GLU A 1 199 ? 10.128 3.398 -11.711 1.00 93.12 199 GLU A O 1
ATOM 1525 N N . VAL A 1 200 ? 10.505 2.779 -9.587 1.00 92.88 200 VAL A N 1
ATOM 1526 C CA . VAL A 1 200 ? 9.116 2.940 -9.131 1.00 92.88 200 VAL A CA 1
ATOM 1527 C C . VAL A 1 200 ? 9.073 3.982 -8.020 1.00 92.88 200 VAL A C 1
ATOM 1529 O O . VAL A 1 200 ? 9.411 3.718 -6.870 1.00 92.88 200 VAL A O 1
ATOM 1532 N N . TRP A 1 201 ? 8.654 5.200 -8.367 1.00 90.50 201 TRP A N 1
ATOM 1533 C CA . TRP A 1 201 ? 8.667 6.339 -7.436 1.00 90.50 201 TRP A CA 1
ATOM 1534 C C . TRP A 1 201 ? 7.406 6.447 -6.584 1.00 90.50 201 TRP A C 1
ATOM 1536 O O . TRP A 1 201 ? 7.409 7.079 -5.530 1.00 90.50 201 TRP A O 1
ATOM 1546 N N . LYS A 1 202 ? 6.306 5.866 -7.059 1.00 90.19 202 LYS A N 1
ATOM 1547 C CA . LYS A 1 202 ? 4.978 5.981 -6.457 1.00 90.19 202 LYS A CA 1
ATOM 1548 C C . LYS A 1 202 ? 4.490 4.633 -5.968 1.00 90.19 202 LYS A C 1
ATOM 1550 O O . LYS A 1 202 ? 5.138 3.612 -6.181 1.00 90.19 202 LYS A O 1
ATOM 1555 N N . GLY A 1 203 ? 3.366 4.639 -5.265 1.00 89.31 203 GLY A N 1
ATOM 1556 C CA . GLY A 1 203 ? 2.724 3.394 -4.875 1.00 89.31 203 GLY A CA 1
ATOM 1557 C C . GLY A 1 203 ? 2.132 2.617 -6.060 1.00 89.31 203 GLY A C 1
ATOM 1558 O O . GLY A 1 203 ? 1.898 3.194 -7.122 1.00 89.31 203 GLY A O 1
ATOM 1559 N N . VAL A 1 204 ? 1.886 1.323 -5.850 1.00 93.56 204 VAL A N 1
ATOM 1560 C CA . VAL A 1 204 ? 1.244 0.408 -6.809 1.00 93.56 204 VAL A CA 1
ATOM 1561 C C . VAL A 1 204 ? -0.274 0.405 -6.622 1.00 93.56 204 VAL A C 1
ATOM 1563 O O . VAL A 1 204 ? -0.763 0.662 -5.519 1.00 93.56 204 VAL A O 1
ATOM 1566 N N . ASN A 1 205 ? -1.008 0.071 -7.679 1.00 92.62 205 ASN A N 1
ATOM 1567 C CA . ASN A 1 205 ? -2.443 -0.181 -7.636 1.00 92.62 205 ASN A CA 1
ATOM 1568 C C . ASN A 1 205 ? -2.688 -1.690 -7.483 1.00 92.62 205 ASN A C 1
ATOM 1570 O O . ASN A 1 205 ? -2.397 -2.453 -8.403 1.00 92.62 205 ASN A O 1
ATOM 1574 N N . PHE A 1 206 ? -3.158 -2.122 -6.312 1.00 94.19 206 PHE A N 1
ATOM 1575 C CA . PHE A 1 206 ? -3.399 -3.535 -6.017 1.00 94.19 206 PHE A CA 1
ATOM 1576 C C . PHE A 1 206 ? -4.752 -4.014 -6.552 1.00 94.19 206 PHE A C 1
ATOM 1578 O O . PHE A 1 206 ? -5.769 -3.344 -6.401 1.00 94.19 206 PHE A O 1
ATOM 1585 N N . ALA A 1 207 ? -4.760 -5.231 -7.086 1.00 92.75 207 ALA A N 1
ATOM 1586 C CA . ALA A 1 207 ? -5.941 -6.053 -7.300 1.00 92.75 207 ALA A CA 1
ATOM 1587 C C . ALA A 1 207 ? -5.844 -7.263 -6.359 1.00 92.75 207 ALA A C 1
ATOM 1589 O O . ALA A 1 207 ? -5.270 -8.297 -6.718 1.00 92.75 207 ALA A O 1
ATOM 1590 N N . TYR A 1 208 ? -6.340 -7.127 -5.123 1.00 91.31 208 TYR A N 1
ATOM 1591 C CA . TYR A 1 208 ? -6.101 -8.131 -4.079 1.00 91.31 208 TYR A CA 1
ATOM 1592 C C . TYR A 1 208 ? -6.805 -9.463 -4.333 1.00 91.31 208 TYR A C 1
ATOM 1594 O O . TYR A 1 208 ? -6.278 -10.495 -3.923 1.00 91.31 208 TYR A O 1
ATOM 1602 N N . GLU A 1 209 ? -7.933 -9.470 -5.045 1.00 87.06 209 GLU A N 1
ATOM 1603 C CA . GLU A 1 209 ? -8.613 -10.705 -5.462 1.00 87.06 209 GLU A CA 1
ATOM 1604 C C . GLU A 1 209 ? -7.672 -11.612 -6.276 1.00 87.06 209 GLU A C 1
ATOM 1606 O O . GLU A 1 209 ? -7.564 -12.805 -6.007 1.00 87.06 209 GLU A O 1
ATOM 1611 N N . ALA A 1 210 ? -6.910 -11.028 -7.206 1.00 89.00 210 ALA A N 1
ATOM 1612 C CA . ALA A 1 210 ? -5.947 -11.748 -8.038 1.00 89.00 210 ALA A CA 1
ATOM 1613 C C . ALA A 1 210 ? -4.536 -11.826 -7.426 1.00 89.00 210 ALA A C 1
ATOM 1615 O O . ALA A 1 210 ? -3.657 -12.448 -8.013 1.00 89.00 210 ALA A O 1
ATOM 1616 N N . LEU A 1 211 ? -4.302 -11.181 -6.274 1.00 92.75 211 LEU A N 1
ATOM 1617 C CA . LEU A 1 211 ? -2.967 -10.946 -5.707 1.00 92.75 211 LEU A CA 1
ATOM 1618 C C . LEU A 1 211 ? -1.989 -10.364 -6.740 1.00 92.75 211 LEU A C 1
ATOM 1620 O O . LEU A 1 211 ? -0.843 -10.793 -6.853 1.00 92.75 211 LEU A O 1
ATOM 1624 N N . MET A 1 212 ? -2.446 -9.355 -7.480 1.00 94.38 212 MET A N 1
ATOM 1625 C CA . MET A 1 212 ? -1.646 -8.645 -8.477 1.00 94.38 212 MET A CA 1
ATOM 1626 C C . MET A 1 212 ? -1.541 -7.161 -8.135 1.00 94.38 212 MET A C 1
ATOM 1628 O O . MET A 1 212 ? -2.342 -6.627 -7.365 1.00 94.38 212 MET A O 1
ATOM 1632 N N . ALA A 1 213 ? -0.571 -6.472 -8.727 1.00 96.00 213 ALA A N 1
ATOM 1633 C CA . ALA A 1 213 ? -0.562 -5.017 -8.764 1.00 96.00 213 ALA A CA 1
ATOM 1634 C C . ALA A 1 213 ? 0.004 -4.481 -10.076 1.00 96.00 213 ALA A C 1
ATOM 1636 O O . ALA A 1 213 ? 0.751 -5.164 -10.776 1.00 96.00 213 ALA A O 1
ATOM 1637 N N . GLU A 1 214 ? -0.313 -3.227 -10.371 1.00 95.38 214 GLU A N 1
ATOM 1638 C CA . GLU A 1 214 ? 0.261 -2.475 -11.484 1.00 95.38 214 GLU A CA 1
ATOM 1639 C C . GLU A 1 214 ? 0.941 -1.193 -10.989 1.00 95.38 214 GLU A C 1
ATOM 1641 O O . GLU A 1 214 ? 0.552 -0.591 -9.982 1.00 95.38 214 GLU A O 1
ATOM 1646 N N . THR A 1 215 ? 1.969 -0.753 -11.707 1.00 94.50 215 THR A N 1
ATOM 1647 C CA . THR A 1 215 ? 2.598 0.555 -11.496 1.00 94.50 215 THR A CA 1
ATOM 1648 C C . THR A 1 215 ? 3.200 1.084 -12.779 1.00 94.50 215 THR A C 1
ATOM 1650 O O . THR A 1 215 ? 3.666 0.328 -13.628 1.00 94.50 215 THR A O 1
ATOM 1653 N N . SER A 1 216 ? 3.277 2.404 -12.895 1.00 94.12 216 SER A N 1
ATOM 1654 C CA . SER A 1 216 ? 4.124 3.029 -13.905 1.00 94.12 216 SER A CA 1
ATOM 1655 C C . SER A 1 216 ? 5.610 2.878 -13.556 1.00 94.12 216 SER A C 1
ATOM 1657 O O . SER A 1 216 ? 5.975 2.673 -12.395 1.00 94.12 216 SER A O 1
ATOM 1659 N N . LEU A 1 217 ? 6.462 3.011 -14.571 1.00 93.88 217 LEU A N 1
ATOM 1660 C CA . LEU A 1 217 ? 7.918 2.991 -14.463 1.00 93.88 217 LEU A CA 1
ATOM 1661 C C . LEU A 1 217 ? 8.488 4.364 -14.826 1.00 93.88 217 LEU A C 1
ATOM 1663 O O . LEU A 1 217 ? 8.139 4.949 -15.855 1.00 93.88 217 LEU A O 1
ATOM 1667 N N . TRP A 1 218 ? 9.393 4.860 -13.992 1.00 93.88 218 TRP A N 1
ATOM 1668 C CA . TRP A 1 218 ? 10.107 6.117 -14.181 1.00 93.88 218 TRP A CA 1
ATOM 1669 C C . TRP A 1 218 ? 11.518 5.877 -14.696 1.00 93.88 218 TRP A C 1
ATOM 1671 O O . TRP A 1 218 ? 12.152 4.868 -14.394 1.00 93.88 218 TRP A O 1
ATOM 1681 N N . ARG A 1 219 ? 12.018 6.845 -15.455 1.00 92.81 219 ARG A N 1
ATOM 1682 C CA . ARG A 1 219 ? 13.434 7.022 -15.771 1.00 92.81 219 ARG A CA 1
ATOM 1683 C C . ARG A 1 219 ? 14.008 8.137 -14.909 1.00 92.81 219 ARG A C 1
ATOM 1685 O O . ARG A 1 219 ? 13.292 9.035 -14.476 1.00 92.81 219 ARG A O 1
ATOM 1692 N N . SER A 1 220 ? 15.325 8.148 -14.745 1.00 91.69 220 SER A N 1
ATOM 1693 C CA . SER A 1 220 ? 16.023 9.136 -13.909 1.00 91.69 220 SER A CA 1
ATOM 1694 C C . SER A 1 220 ? 15.794 10.605 -14.303 1.00 91.69 220 SER A C 1
ATOM 1696 O O . SER A 1 220 ? 15.996 11.497 -13.484 1.00 91.69 220 SER A O 1
ATOM 1698 N N . ASN A 1 221 ? 15.388 10.877 -15.546 1.00 90.50 221 ASN A N 1
ATOM 1699 C CA . ASN A 1 221 ? 15.099 12.218 -16.056 1.00 90.50 221 ASN A CA 1
ATOM 1700 C C . ASN A 1 221 ? 13.600 12.559 -16.124 1.00 90.50 221 ASN A C 1
ATOM 1702 O O . ASN A 1 221 ? 13.252 13.629 -16.632 1.00 90.50 221 ASN A O 1
ATOM 1706 N N . ASP A 1 222 ? 12.724 11.677 -15.644 1.00 92.44 222 ASP A N 1
ATOM 1707 C CA . ASP A 1 222 ? 11.289 11.932 -15.614 1.00 92.44 222 ASP A CA 1
ATOM 1708 C C . ASP A 1 222 ? 10.924 12.976 -14.549 1.00 92.44 222 ASP A C 1
ATOM 1710 O O . ASP A 1 222 ? 11.603 13.171 -13.541 1.00 92.44 222 ASP A O 1
ATOM 1714 N N . ALA A 1 223 ? 9.798 13.656 -14.759 1.00 90.31 223 ALA A N 1
ATOM 1715 C CA . ALA A 1 223 ? 9.175 14.442 -13.703 1.00 90.31 223 ALA A CA 1
ATOM 1716 C C . ALA A 1 223 ? 8.330 13.526 -12.804 1.00 90.31 223 ALA A C 1
ATOM 1718 O O . ALA A 1 223 ? 7.716 12.573 -13.280 1.00 90.31 223 ALA A O 1
ATOM 1719 N N . ASN A 1 224 ? 8.189 13.868 -11.518 1.00 87.88 224 ASN A N 1
ATOM 1720 C CA . ASN A 1 224 ? 7.400 13.075 -10.560 1.00 87.88 224 ASN A CA 1
ATOM 1721 C C . ASN A 1 224 ? 5.956 12.787 -11.035 1.00 87.88 224 ASN A C 1
ATOM 1723 O O . ASN A 1 224 ? 5.375 11.752 -10.724 1.00 87.88 224 ASN A O 1
ATOM 1727 N N . CYS A 1 225 ? 5.349 13.686 -11.815 1.00 88.69 225 CYS A N 1
ATOM 1728 C CA . CYS A 1 225 ? 4.008 13.491 -12.373 1.00 88.69 225 CYS A CA 1
ATOM 1729 C C . CYS A 1 225 ? 3.928 12.473 -13.515 1.00 88.69 225 CYS A C 1
ATOM 1731 O O . CYS A 1 225 ? 2.835 12.000 -13.805 1.00 88.69 225 CYS A O 1
ATOM 1733 N N . CYS A 1 226 ? 5.038 12.223 -14.202 1.00 90.31 226 CYS A N 1
ATOM 1734 C CA . CYS A 1 226 ? 5.011 11.941 -15.628 1.00 90.31 226 CYS A CA 1
ATOM 1735 C C . CYS A 1 226 ? 6.002 10.815 -15.977 1.00 90.31 226 CYS A C 1
ATOM 1737 O O . CYS A 1 226 ? 7.083 11.106 -16.492 1.00 90.31 226 CYS A O 1
ATOM 1739 N N . PRO A 1 227 ? 5.654 9.552 -15.667 1.00 92.31 227 PRO A N 1
ATOM 1740 C CA . PRO A 1 227 ? 6.476 8.390 -15.995 1.00 92.31 227 PRO A CA 1
ATOM 1741 C C . PRO A 1 227 ? 6.571 8.189 -17.510 1.00 92.31 227 PRO A C 1
ATOM 1743 O O . PRO A 1 227 ? 5.562 8.247 -18.215 1.00 92.31 227 PRO A O 1
ATOM 1746 N N . THR A 1 228 ? 7.775 7.917 -18.014 1.00 91.06 228 THR A N 1
ATOM 1747 C CA . THR A 1 228 ? 8.022 7.584 -19.431 1.00 91.06 228 THR A CA 1
ATOM 1748 C C . THR A 1 228 ? 8.702 6.227 -19.628 1.00 91.06 228 THR A C 1
ATOM 1750 O O . THR A 1 228 ? 8.973 5.825 -20.764 1.00 91.06 228 THR A O 1
ATOM 1753 N N . GLY A 1 229 ? 8.985 5.508 -18.539 1.00 90.25 229 GLY A N 1
ATOM 1754 C CA . GLY A 1 229 ? 9.649 4.205 -18.544 1.00 90.25 229 GLY A CA 1
ATOM 1755 C C . GLY A 1 229 ? 8.764 3.040 -18.989 1.00 90.25 229 GLY A C 1
ATOM 1756 O O . GLY A 1 229 ? 9.304 2.011 -19.383 1.00 90.25 229 GLY A O 1
ATOM 1757 N N . GLY A 1 230 ? 7.439 3.207 -18.987 1.00 92.31 230 GLY A N 1
ATOM 1758 C CA . GLY A 1 230 ? 6.465 2.152 -19.279 1.00 92.31 230 GLY A CA 1
ATOM 1759 C C . GLY A 1 230 ? 5.664 1.772 -18.037 1.00 92.31 230 GLY A C 1
ATOM 1760 O O . GLY A 1 230 ? 5.437 2.615 -17.167 1.00 92.31 230 GLY A O 1
ATOM 1761 N N . GLU A 1 231 ? 5.252 0.512 -17.956 1.00 93.50 231 GLU A N 1
ATOM 1762 C CA . GLU A 1 231 ? 4.453 -0.035 -16.853 1.00 93.50 231 GLU A CA 1
ATOM 1763 C C . GLU A 1 231 ? 5.025 -1.376 -16.389 1.00 93.50 231 GLU A C 1
ATOM 1765 O O . GLU A 1 231 ? 5.689 -2.076 -17.152 1.00 93.50 231 GLU A O 1
ATOM 1770 N N . ALA A 1 232 ? 4.771 -1.740 -15.137 1.00 94.62 232 ALA A N 1
ATOM 1771 C CA . ALA A 1 232 ? 5.090 -3.045 -14.588 1.00 94.62 232 ALA A CA 1
ATOM 1772 C C . ALA A 1 232 ? 3.852 -3.688 -13.966 1.00 94.62 232 ALA A C 1
ATOM 1774 O O . ALA A 1 232 ? 3.095 -3.033 -13.247 1.00 94.62 232 ALA A O 1
ATOM 1775 N N . PHE A 1 233 ? 3.710 -4.986 -14.213 1.00 95.81 233 PHE A N 1
ATOM 1776 C CA . PHE A 1 233 ? 2.745 -5.867 -13.571 1.00 95.81 233 PHE A CA 1
ATOM 1777 C C . PHE A 1 233 ? 3.486 -6.749 -12.571 1.00 95.81 233 PHE A C 1
ATOM 1779 O O . PHE A 1 233 ? 4.565 -7.274 -12.866 1.00 95.81 233 PHE A O 1
ATOM 1786 N N . LEU A 1 234 ? 2.927 -6.859 -11.373 1.00 96.62 234 LEU A N 1
ATOM 1787 C CA . LEU A 1 234 ? 3.512 -7.562 -10.245 1.00 96.62 234 LEU A CA 1
ATOM 1788 C C . LEU A 1 234 ? 2.566 -8.675 -9.814 1.00 96.62 234 LEU A C 1
ATOM 1790 O O . LEU A 1 234 ? 1.396 -8.409 -9.544 1.00 96.62 234 LEU A O 1
ATOM 1794 N N . ASP A 1 235 ? 3.091 -9.889 -9.702 1.00 96.06 235 ASP A N 1
ATOM 1795 C CA . ASP A 1 235 ? 2.360 -11.044 -9.186 1.00 96.06 235 ASP A CA 1
ATOM 1796 C C . ASP A 1 235 ? 2.830 -11.356 -7.772 1.00 96.06 235 ASP A C 1
ATOM 1798 O O . ASP A 1 235 ? 4.038 -11.442 -7.499 1.00 96.06 235 ASP A O 1
ATOM 1802 N N . PHE A 1 236 ? 1.886 -11.599 -6.873 1.00 94.75 236 PHE A N 1
ATOM 1803 C CA . PHE A 1 236 ? 2.173 -11.869 -5.477 1.00 94.75 236 PHE A CA 1
ATOM 1804 C C . PHE A 1 236 ? 1.606 -13.202 -5.009 1.00 94.75 236 PHE A C 1
ATOM 1806 O O . PHE A 1 236 ? 0.588 -13.697 -5.478 1.00 94.75 236 PHE A O 1
ATOM 1813 N N . GLU A 1 237 ? 2.254 -13.740 -3.986 1.00 92.25 237 GLU A N 1
ATOM 1814 C CA . GLU A 1 237 ? 1.706 -14.795 -3.146 1.00 92.25 237 GLU A CA 1
ATOM 1815 C C . GLU A 1 237 ? 1.780 -14.343 -1.692 1.00 92.25 237 GLU A C 1
ATOM 1817 O O . GLU A 1 237 ? 2.731 -13.667 -1.289 1.00 92.25 237 GLU A O 1
ATOM 1822 N N . ILE A 1 238 ? 0.823 -14.762 -0.866 1.00 90.12 238 ILE A N 1
ATOM 1823 C CA . ILE A 1 238 ? 0.942 -14.577 0.581 1.00 90.12 238 ILE A CA 1
ATOM 1824 C C . ILE A 1 238 ? 1.721 -15.762 1.151 1.00 90.12 238 ILE A C 1
ATOM 1826 O O . ILE A 1 238 ? 1.211 -16.879 1.228 1.00 90.12 238 ILE A O 1
ATOM 1830 N N . ARG A 1 239 ? 2.968 -15.515 1.560 1.00 88.44 239 ARG A N 1
ATOM 1831 C CA . ARG A 1 239 ? 3.861 -16.515 2.164 1.00 88.44 239 ARG A CA 1
ATOM 1832 C C . ARG A 1 239 ? 4.142 -16.122 3.602 1.00 88.44 239 ARG A C 1
ATOM 1834 O O . ARG A 1 239 ? 4.569 -14.999 3.861 1.00 88.44 239 ARG A O 1
ATOM 1841 N N . ASP A 1 240 ? 3.906 -17.044 4.530 1.00 84.75 240 ASP A N 1
ATOM 1842 C CA . ASP A 1 240 ? 3.972 -16.765 5.966 1.00 84.75 240 ASP A CA 1
ATOM 1843 C C . ASP A 1 240 ? 3.112 -15.541 6.303 1.00 84.75 240 ASP A C 1
ATOM 1845 O O . ASP A 1 240 ? 1.932 -15.546 5.980 1.00 84.75 240 ASP A O 1
ATOM 1849 N N . ASP A 1 241 ? 3.649 -14.490 6.915 1.00 88.88 241 ASP A N 1
ATOM 1850 C CA . ASP A 1 241 ? 2.911 -13.263 7.233 1.00 88.88 241 ASP A CA 1
ATOM 1851 C C . ASP A 1 241 ? 3.271 -12.086 6.306 1.00 88.88 241 ASP A C 1
ATOM 1853 O O . ASP A 1 241 ? 3.255 -10.939 6.749 1.00 88.88 241 ASP A O 1
ATOM 1857 N N . ARG A 1 242 ? 3.609 -12.337 5.030 1.00 93.00 242 ARG A N 1
ATOM 1858 C CA . ARG A 1 242 ? 3.932 -11.270 4.067 1.00 93.00 242 ARG A CA 1
ATOM 1859 C C . ARG A 1 242 ? 3.422 -11.513 2.648 1.00 93.00 242 ARG A C 1
ATOM 1861 O O . ARG A 1 242 ? 3.312 -12.653 2.196 1.00 93.00 242 ARG A O 1
ATOM 1868 N N . LEU A 1 243 ? 3.186 -10.422 1.930 1.00 93.69 243 LEU A N 1
ATOM 1869 C CA . LEU A 1 243 ? 2.974 -10.398 0.490 1.00 93.69 243 LEU A CA 1
ATOM 1870 C C . LEU A 1 243 ? 4.340 -10.503 -0.204 1.00 93.69 243 LEU A C 1
ATOM 1872 O O . LEU A 1 243 ? 5.157 -9.589 -0.123 1.00 93.69 243 LEU A O 1
ATOM 1876 N N . ALA A 1 244 ? 4.614 -11.635 -0.844 1.00 94.06 244 ALA A N 1
ATOM 1877 C CA . ALA A 1 244 ? 5.887 -11.916 -1.496 1.00 94.06 244 ALA A CA 1
ATOM 1878 C C . ALA A 1 244 ? 5.785 -11.682 -3.006 1.00 94.06 244 ALA A C 1
ATOM 1880 O O . ALA A 1 244 ? 4.915 -12.255 -3.660 1.00 94.06 244 ALA A O 1
ATOM 1881 N N . LEU A 1 245 ? 6.706 -10.894 -3.568 1.00 95.75 245 LEU A N 1
ATOM 1882 C CA . LEU A 1 245 ? 6.800 -10.681 -5.013 1.00 95.75 245 LEU A CA 1
ATOM 1883 C C . LEU A 1 245 ? 7.284 -11.963 -5.707 1.00 95.75 245 LEU A C 1
ATOM 1885 O O . LEU A 1 245 ? 8.428 -12.404 -5.520 1.00 95.75 245 LEU A O 1
ATOM 1889 N N . THR A 1 246 ? 6.429 -12.554 -6.533 1.00 95.06 246 THR A N 1
ATOM 1890 C CA . THR A 1 246 ? 6.691 -13.823 -7.232 1.00 95.06 246 THR A CA 1
ATOM 1891 C C . THR A 1 246 ? 6.915 -13.642 -8.726 1.00 95.06 246 THR A C 1
ATOM 1893 O O . THR A 1 246 ? 7.799 -14.298 -9.277 1.00 95.06 246 THR A O 1
ATOM 1896 N N . GLY A 1 247 ? 6.209 -12.698 -9.345 1.00 93.81 247 GLY A N 1
ATOM 1897 C CA . GLY A 1 247 ? 6.338 -12.339 -10.753 1.00 93.81 247 GLY A CA 1
ATOM 1898 C C . GLY A 1 247 ? 6.541 -10.839 -10.924 1.00 93.81 247 GLY A C 1
ATOM 1899 O O . GLY A 1 247 ? 6.034 -10.034 -10.146 1.00 93.81 247 GLY A O 1
ATOM 1900 N N . LEU A 1 248 ? 7.338 -10.474 -11.924 1.00 94.94 248 LEU A N 1
ATOM 1901 C CA . LEU A 1 248 ? 7.516 -9.098 -12.369 1.00 94.94 248 LEU A CA 1
ATOM 1902 C C . LEU A 1 248 ? 7.582 -9.111 -13.891 1.00 94.94 248 LEU A C 1
ATOM 1904 O O . LEU A 1 248 ? 8.520 -9.666 -14.466 1.00 94.94 248 LEU A O 1
ATOM 1908 N N . GLN A 1 249 ? 6.616 -8.460 -14.525 1.00 92.75 249 GLN A N 1
ATOM 1909 C CA . GLN A 1 249 ? 6.630 -8.190 -15.952 1.00 92.75 249 GLN A CA 1
ATOM 1910 C C . GLN A 1 249 ? 6.762 -6.685 -16.165 1.00 92.75 249 GLN A C 1
ATOM 1912 O O . GLN A 1 249 ? 5.826 -5.932 -15.910 1.00 92.75 249 GLN A O 1
ATOM 1917 N N . ALA A 1 250 ? 7.924 -6.247 -16.646 1.00 90.88 250 ALA A N 1
ATOM 1918 C CA . ALA A 1 250 ? 8.138 -4.867 -17.062 1.00 90.88 250 ALA A CA 1
ATOM 1919 C C . ALA A 1 250 ? 7.813 -4.721 -18.555 1.00 90.88 250 ALA A C 1
ATOM 1921 O O . ALA A 1 250 ? 8.510 -5.265 -19.408 1.00 90.88 250 ALA A O 1
ATOM 1922 N N . ASN A 1 251 ? 6.765 -3.962 -18.860 1.00 87.31 251 ASN A N 1
ATOM 1923 C CA . ASN A 1 251 ? 6.393 -3.561 -20.210 1.00 87.31 251 ASN A CA 1
ATOM 1924 C C . ASN A 1 251 ? 7.014 -2.192 -20.498 1.00 87.31 251 ASN A C 1
ATOM 1926 O O . ASN A 1 251 ? 6.350 -1.152 -20.458 1.00 87.31 251 ASN A O 1
ATOM 1930 N N . ASP A 1 252 ? 8.321 -2.189 -20.743 1.00 82.31 252 ASP A N 1
ATOM 1931 C CA . ASP A 1 252 ? 9.064 -0.975 -21.057 1.00 82.31 252 ASP A CA 1
ATOM 1932 C C . ASP A 1 252 ? 9.149 -0.725 -22.570 1.00 82.31 252 ASP A C 1
ATOM 1934 O O . ASP A 1 252 ? 9.000 -1.627 -23.397 1.00 82.31 252 ASP A O 1
ATOM 1938 N N . ALA A 1 253 ? 9.402 0.529 -22.951 1.00 69.62 253 ALA A N 1
ATOM 1939 C CA . ALA A 1 253 ? 9.456 0.926 -24.358 1.00 69.62 253 ALA A CA 1
ATOM 1940 C C . ALA A 1 253 ? 10.538 0.182 -25.162 1.00 69.62 253 ALA A C 1
ATOM 1942 O O . ALA A 1 253 ? 10.380 -0.007 -26.363 1.00 69.62 253 ALA A O 1
ATOM 1943 N N . LEU A 1 254 ? 11.635 -0.224 -24.525 1.00 68.19 254 LEU A N 1
ATOM 1944 C CA . LEU A 1 254 ? 12.758 -0.900 -25.164 1.00 68.19 254 LEU A CA 1
ATOM 1945 C C . LEU A 1 254 ? 12.422 -2.374 -25.415 1.00 68.19 254 LEU A C 1
ATOM 1947 O O . LEU A 1 254 ? 12.661 -2.859 -26.519 1.00 68.19 254 LEU A O 1
ATOM 1951 N N . THR A 1 255 ? 11.780 -3.045 -24.455 1.00 67.88 255 THR A N 1
ATOM 1952 C CA . THR A 1 255 ? 11.209 -4.392 -24.637 1.00 67.88 255 THR A CA 1
ATOM 1953 C C . THR A 1 255 ? 10.095 -4.383 -25.684 1.00 67.88 255 THR A C 1
ATOM 1955 O O . THR A 1 255 ? 10.137 -5.164 -26.631 1.00 67.88 255 THR A O 1
ATOM 1958 N N . ALA A 1 256 ? 9.171 -3.421 -25.615 1.00 69.25 256 ALA A N 1
ATOM 1959 C CA . ALA A 1 256 ? 8.118 -3.261 -26.617 1.00 69.25 256 ALA A CA 1
ATOM 1960 C C . ALA A 1 256 ? 8.680 -2.974 -28.023 1.00 69.25 256 ALA A C 1
ATOM 1962 O O . ALA A 1 256 ? 8.116 -3.419 -29.021 1.00 69.25 256 ALA A O 1
ATOM 1963 N N . MET A 1 257 ? 9.792 -2.237 -28.130 1.00 65.62 257 MET A N 1
ATOM 1964 C CA . MET A 1 257 ? 10.510 -2.080 -29.397 1.00 65.62 257 MET A CA 1
ATOM 1965 C C . MET A 1 257 ? 11.156 -3.397 -29.836 1.00 65.62 257 MET A C 1
ATOM 1967 O O . MET A 1 257 ? 11.000 -3.776 -30.990 1.00 65.62 257 MET A O 1
ATOM 1971 N N . ALA A 1 258 ? 11.844 -4.111 -28.946 1.00 66.06 258 ALA A N 1
ATOM 1972 C CA . ALA A 1 258 ? 12.506 -5.373 -29.273 1.00 66.06 258 ALA A CA 1
ATOM 1973 C C . ALA A 1 258 ? 11.524 -6.457 -29.754 1.00 66.06 258 ALA A C 1
ATOM 1975 O O . ALA A 1 258 ? 11.843 -7.190 -30.683 1.00 66.06 258 ALA A O 1
ATOM 1976 N N . GLU A 1 259 ? 10.322 -6.532 -29.181 1.00 70.19 259 GLU A N 1
ATOM 1977 C CA . GLU A 1 259 ? 9.274 -7.468 -29.614 1.00 70.19 259 GLU A CA 1
ATOM 1978 C C . GLU A 1 259 ? 8.671 -7.109 -30.978 1.00 70.19 259 GLU A C 1
ATOM 1980 O O . GLU A 1 259 ? 8.229 -7.989 -31.714 1.00 70.19 259 GLU A O 1
ATOM 1985 N N . ARG A 1 260 ? 8.650 -5.818 -31.328 1.00 75.44 260 ARG A N 1
ATOM 1986 C CA . ARG A 1 260 ? 8.078 -5.325 -32.590 1.00 75.44 260 ARG A CA 1
ATOM 1987 C C . ARG A 1 260 ? 9.056 -5.340 -33.753 1.00 75.44 260 ARG A C 1
ATOM 1989 O O . ARG A 1 260 ? 8.615 -5.258 -34.893 1.00 75.44 260 ARG A O 1
ATOM 1996 N N . VAL A 1 261 ? 10.361 -5.390 -33.494 1.00 82.06 261 VAL A N 1
ATOM 1997 C CA . VAL A 1 261 ? 11.373 -5.375 -34.554 1.00 82.06 261 VAL A CA 1
ATOM 1998 C C . VAL A 1 261 ? 11.922 -6.784 -34.753 1.00 82.06 261 VAL A C 1
ATOM 2000 O O . VAL A 1 261 ? 12.658 -7.270 -33.893 1.00 82.06 261 VAL A O 1
ATOM 2003 N N . PRO A 1 262 ? 11.636 -7.438 -35.894 1.00 89.81 262 PRO A N 1
ATOM 2004 C CA . PRO A 1 262 ? 12.246 -8.712 -36.238 1.00 89.81 262 PRO A CA 1
ATOM 2005 C C . PRO A 1 262 ? 13.775 -8.651 -36.116 1.00 89.81 262 PRO A C 1
ATOM 2007 O O . PRO A 1 262 ? 14.422 -7.685 -36.534 1.00 89.81 262 PRO A O 1
ATOM 2010 N N . ALA A 1 263 ? 14.375 -9.680 -35.515 1.00 88.00 263 ALA A N 1
ATOM 2011 C CA . ALA A 1 263 ? 15.803 -9.677 -35.191 1.00 88.00 263 ALA A CA 1
ATOM 2012 C C . ALA A 1 263 ? 16.705 -9.501 -36.430 1.00 88.00 263 ALA A C 1
ATOM 2014 O O . ALA A 1 263 ? 17.781 -8.909 -36.343 1.00 88.00 263 ALA A O 1
ATOM 2015 N N . ASP A 1 264 ? 16.261 -9.984 -37.589 1.00 91.44 264 ASP A N 1
ATOM 2016 C CA . ASP A 1 264 ? 16.918 -9.817 -38.886 1.00 91.44 264 ASP A CA 1
ATOM 2017 C C . ASP A 1 264 ? 16.895 -8.357 -39.374 1.00 91.44 264 ASP A C 1
ATOM 2019 O O . ASP A 1 264 ? 17.909 -7.862 -39.873 1.00 91.44 264 ASP A O 1
ATOM 2023 N N . VAL A 1 265 ? 15.787 -7.644 -39.153 1.00 91.81 265 VAL A N 1
ATOM 2024 C CA . VAL A 1 265 ? 15.638 -6.206 -39.424 1.00 91.81 265 VAL A CA 1
ATOM 2025 C C . VAL A 1 265 ? 16.568 -5.390 -38.529 1.00 91.81 265 VAL A C 1
ATOM 2027 O O . VAL A 1 265 ? 17.293 -4.526 -39.027 1.00 91.81 265 VAL A O 1
ATOM 2030 N N . PHE A 1 266 ? 16.620 -5.696 -37.229 1.00 89.31 266 PHE A N 1
ATOM 2031 C CA . PHE A 1 266 ? 17.522 -5.016 -36.294 1.00 89.31 266 PHE A CA 1
ATOM 2032 C C . PHE A 1 266 ? 19.000 -5.261 -36.639 1.00 89.31 266 PHE A C 1
ATOM 2034 O O . PHE A 1 266 ? 19.790 -4.318 -36.736 1.00 89.31 266 PHE A O 1
ATOM 2041 N N . ALA A 1 267 ? 19.372 -6.518 -36.897 1.00 91.19 267 ALA A N 1
ATOM 2042 C CA . ALA A 1 267 ? 20.732 -6.885 -37.284 1.00 91.19 267 ALA A CA 1
ATOM 2043 C C . ALA A 1 267 ? 21.158 -6.222 -38.603 1.00 91.19 267 ALA A C 1
ATOM 2045 O O . ALA A 1 267 ? 22.312 -5.817 -38.763 1.00 91.19 267 ALA A O 1
ATOM 2046 N N . TRP A 1 268 ? 20.244 -6.085 -39.564 1.00 94.31 268 TRP A N 1
ATOM 2047 C CA . TRP A 1 268 ? 20.514 -5.353 -40.795 1.00 94.31 268 TRP A CA 1
ATOM 2048 C C . TRP A 1 268 ? 20.688 -3.849 -40.556 1.00 94.31 268 TRP A C 1
ATOM 2050 O O . TRP A 1 268 ? 21.677 -3.290 -41.030 1.00 94.31 268 TRP A O 1
ATOM 2060 N N . ALA A 1 269 ? 19.813 -3.212 -39.773 1.00 91.50 269 ALA A N 1
ATOM 2061 C CA . ALA A 1 269 ? 19.916 -1.785 -39.469 1.00 91.50 269 ALA A CA 1
ATOM 2062 C C . ALA A 1 269 ? 21.248 -1.443 -38.776 1.00 91.50 269 ALA A C 1
ATOM 2064 O O . ALA A 1 269 ? 21.918 -0.483 -39.155 1.00 91.50 269 ALA A O 1
ATOM 2065 N N . GLN A 1 270 ? 21.700 -2.280 -37.833 1.00 90.81 270 GLN A N 1
ATOM 2066 C CA . GLN A 1 270 ? 23.008 -2.125 -37.186 1.00 90.81 270 GLN A CA 1
ATOM 2067 C C . GLN A 1 270 ? 24.172 -2.224 -38.190 1.00 90.81 270 GLN A C 1
ATOM 2069 O O . GLN A 1 270 ? 25.118 -1.430 -38.130 1.00 90.81 270 GLN A O 1
ATOM 2074 N N . ARG A 1 271 ? 24.119 -3.181 -39.130 1.00 93.81 271 ARG A N 1
ATOM 2075 C CA . ARG A 1 271 ? 25.128 -3.297 -40.197 1.00 93.81 271 ARG A CA 1
ATOM 2076 C C . ARG A 1 271 ? 25.118 -2.064 -41.091 1.00 93.81 271 ARG A C 1
ATOM 2078 O O . ARG A 1 271 ? 26.183 -1.526 -41.368 1.00 93.81 271 ARG A O 1
ATOM 2085 N N . ARG A 1 272 ? 23.939 -1.573 -41.476 1.00 93.81 272 ARG A N 1
ATOM 2086 C CA . ARG A 1 272 ? 23.786 -0.381 -42.318 1.00 93.81 272 ARG A CA 1
ATOM 2087 C C . ARG A 1 272 ? 24.375 0.868 -41.667 1.00 93.81 272 ARG A C 1
ATOM 2089 O O . ARG A 1 272 ? 25.205 1.517 -42.293 1.00 93.81 272 ARG A O 1
ATOM 2096 N N . MET A 1 273 ? 24.072 1.114 -40.391 1.00 90.00 273 MET A N 1
ATOM 2097 C CA . MET A 1 273 ? 24.691 2.198 -39.614 1.00 90.00 273 MET A CA 1
ATOM 2098 C C . MET A 1 273 ? 26.216 2.068 -39.541 1.00 90.00 273 MET A C 1
ATOM 2100 O O . MET A 1 273 ? 26.931 3.064 -39.629 1.00 90.00 273 MET A O 1
ATOM 2104 N N . THR A 1 274 ? 26.724 0.840 -39.397 1.00 89.56 274 THR A N 1
ATOM 2105 C CA . THR A 1 274 ? 28.169 0.579 -39.420 1.00 89.56 274 THR A CA 1
ATOM 2106 C C . THR A 1 274 ? 28.751 0.942 -40.787 1.00 89.56 274 THR A C 1
ATOM 2108 O O . THR A 1 274 ? 29.728 1.680 -40.855 1.00 89.56 274 THR A O 1
ATOM 2111 N N . CYS A 1 275 ? 28.130 0.498 -41.880 1.00 93.44 275 CYS A N 1
ATOM 2112 C CA . CYS A 1 275 ? 28.561 0.842 -43.232 1.00 93.44 275 CYS A CA 1
ATOM 2113 C C . CYS A 1 275 ? 28.551 2.354 -43.475 1.00 93.44 275 CYS A C 1
ATOM 2115 O O . CYS A 1 275 ? 29.531 2.876 -43.992 1.00 93.44 275 CYS A O 1
ATOM 2117 N N . ASP A 1 276 ? 27.501 3.063 -43.053 1.00 89.50 276 ASP A N 1
ATOM 2118 C CA . ASP A 1 276 ? 27.405 4.522 -43.191 1.00 89.50 276 ASP A CA 1
ATOM 2119 C C . ASP A 1 276 ? 28.482 5.264 -42.404 1.00 89.50 276 ASP A C 1
ATOM 2121 O O . ASP A 1 276 ? 29.042 6.242 -42.898 1.00 89.50 276 ASP A O 1
ATOM 2125 N N . HIS A 1 277 ? 28.810 4.783 -41.203 1.00 87.88 277 HIS A N 1
ATOM 2126 C CA . HIS A 1 277 ? 29.887 5.352 -40.401 1.00 87.88 277 HIS A CA 1
ATOM 2127 C C . HIS A 1 277 ? 31.239 5.263 -41.120 1.00 87.88 277 HIS A C 1
ATOM 2129 O O . HIS A 1 277 ? 31.972 6.247 -41.164 1.00 87.88 277 HIS A O 1
ATOM 2135 N N . TRP A 1 278 ? 31.549 4.105 -41.713 1.00 89.94 278 TRP A N 1
ATOM 2136 C CA . TRP A 1 278 ? 32.845 3.846 -42.347 1.00 89.94 278 TRP A CA 1
ATOM 2137 C C . TRP A 1 278 ? 32.937 4.316 -43.810 1.00 89.94 278 TRP A C 1
ATOM 2139 O O . TRP A 1 278 ? 34.042 4.554 -44.293 1.00 89.94 278 TRP A O 1
ATOM 2149 N N . ALA A 1 279 ? 31.815 4.491 -44.522 1.00 81.12 279 ALA A N 1
ATOM 2150 C CA . ALA A 1 279 ? 31.766 4.775 -45.966 1.00 81.12 279 ALA A CA 1
ATOM 2151 C C . ALA A 1 279 ? 32.380 6.122 -46.403 1.00 81.12 279 ALA A C 1
ATOM 2153 O O . ALA A 1 279 ? 32.517 6.370 -47.602 1.00 81.12 279 ALA A O 1
ATOM 2154 N N . GLY A 1 280 ? 32.760 6.988 -45.463 1.00 78.25 280 GLY A N 1
ATOM 2155 C CA . GLY A 1 280 ? 33.406 8.275 -45.738 1.00 78.25 280 GLY A CA 1
ATOM 2156 C C . GLY A 1 280 ? 34.725 8.492 -45.003 1.00 78.25 280 GLY A C 1
ATOM 2157 O O . GLY A 1 280 ? 35.260 9.599 -45.049 1.00 78.25 280 GLY A O 1
ATOM 2158 N N . GLU A 1 281 ? 35.242 7.486 -44.297 1.00 86.81 281 GLU A N 1
ATOM 2159 C CA . GLU A 1 281 ? 36.478 7.645 -43.539 1.00 86.81 281 GLU A CA 1
ATOM 2160 C C . GLU A 1 281 ? 37.728 7.474 -44.408 1.00 86.81 281 GLU A C 1
ATOM 2162 O O . GLU A 1 281 ? 37.818 6.577 -45.245 1.00 86.81 281 GLU A O 1
ATOM 2167 N N . GLU A 1 282 ? 38.733 8.322 -44.177 1.00 88.12 282 GLU A N 1
ATOM 2168 C CA . GLU A 1 282 ? 39.994 8.275 -44.916 1.00 88.12 282 GLU A CA 1
ATOM 2169 C C . GLU A 1 282 ? 41.019 7.359 -44.228 1.00 88.12 282 GLU A C 1
ATOM 2171 O O . GLU A 1 282 ? 41.378 7.534 -43.058 1.00 88.12 282 GLU A O 1
ATOM 2176 N N . GLY A 1 283 ? 41.544 6.395 -44.985 1.00 87.75 283 GLY A N 1
ATOM 2177 C CA . GLY A 1 283 ? 42.690 5.571 -44.602 1.00 87.75 283 GLY A CA 1
ATOM 2178 C C . GLY A 1 283 ? 44.011 6.319 -44.778 1.00 87.75 283 GLY A C 1
ATOM 2179 O O . GLY A 1 283 ? 44.808 5.951 -45.634 1.00 87.75 283 GLY A O 1
ATOM 2180 N N . TYR A 1 284 ? 44.239 7.371 -43.986 1.00 88.94 284 TYR A N 1
ATOM 2181 C CA . TYR A 1 284 ? 45.416 8.251 -44.109 1.00 88.94 284 TYR A CA 1
ATOM 2182 C C . TYR A 1 284 ? 46.764 7.542 -43.865 1.00 88.94 284 TYR A C 1
ATOM 2184 O O . TYR A 1 284 ? 47.825 8.085 -44.176 1.00 88.94 284 TYR A O 1
ATOM 2192 N N . ASP A 1 285 ? 46.731 6.325 -43.325 1.00 94.44 285 ASP A N 1
ATOM 2193 C CA . ASP A 1 285 ? 47.854 5.400 -43.264 1.00 94.44 285 ASP A CA 1
ATOM 2194 C C . ASP A 1 285 ? 47.387 3.945 -43.476 1.00 94.44 285 ASP A C 1
ATOM 2196 O O . ASP A 1 285 ? 46.191 3.638 -43.495 1.00 94.44 285 ASP A O 1
ATOM 2200 N N . ALA A 1 286 ? 48.351 3.035 -43.648 1.00 94.12 286 ALA A N 1
ATOM 2201 C CA . ALA A 1 286 ? 48.082 1.628 -43.947 1.00 94.12 286 ALA A CA 1
ATOM 2202 C C . ALA A 1 286 ? 47.353 0.884 -42.811 1.00 94.12 286 ALA A C 1
ATOM 2204 O O . ALA A 1 286 ? 46.590 -0.043 -43.077 1.00 94.12 286 ALA A O 1
ATOM 2205 N N . GLU A 1 287 ? 47.559 1.278 -41.551 1.00 95.06 287 GLU A N 1
ATOM 2206 C CA . GLU A 1 287 ? 46.894 0.654 -40.403 1.00 95.06 287 GLU A CA 1
ATOM 2207 C C . GLU A 1 287 ? 45.426 1.088 -40.322 1.00 95.06 287 GLU A C 1
ATOM 2209 O O . GLU A 1 287 ? 44.530 0.277 -40.076 1.00 95.06 287 GLU A O 1
ATOM 2214 N N . ARG A 1 288 ? 45.147 2.375 -40.546 1.00 93.69 288 ARG A N 1
ATOM 2215 C CA . ARG A 1 288 ? 43.787 2.902 -40.621 1.00 93.69 288 ARG A CA 1
ATOM 2216 C C . ARG A 1 288 ? 43.038 2.311 -41.807 1.00 93.69 288 ARG A C 1
ATOM 2218 O O . ARG A 1 288 ? 41.915 1.864 -41.598 1.00 93.69 288 ARG A O 1
ATOM 2225 N N . ALA A 1 289 ? 43.663 2.232 -42.981 1.00 92.06 289 ALA A N 1
ATOM 2226 C CA . ALA A 1 289 ? 43.074 1.586 -44.153 1.00 92.06 289 ALA A CA 1
ATOM 2227 C C . ALA A 1 289 ? 42.671 0.130 -43.855 1.00 92.06 289 ALA A C 1
ATOM 2229 O O . ALA A 1 289 ? 41.517 -0.238 -44.047 1.00 92.06 289 ALA A O 1
ATOM 2230 N N . ALA A 1 290 ? 43.566 -0.662 -43.251 1.00 93.81 290 ALA A N 1
ATOM 2231 C CA . ALA A 1 290 ? 43.266 -2.047 -42.883 1.00 93.81 290 ALA A CA 1
ATOM 2232 C C . ALA A 1 290 ? 42.117 -2.175 -41.861 1.00 93.81 290 ALA A C 1
ATOM 2234 O O . ALA A 1 290 ? 41.334 -3.122 -41.927 1.00 93.81 290 ALA A O 1
ATOM 2235 N N . ARG A 1 291 ? 41.992 -1.230 -40.916 1.00 91.12 291 ARG A N 1
ATOM 2236 C CA . ARG A 1 291 ? 40.875 -1.198 -39.952 1.00 91.12 291 ARG A CA 1
ATOM 2237 C C . ARG A 1 291 ? 39.539 -0.873 -40.618 1.00 91.12 291 ARG A C 1
ATOM 2239 O O . ARG A 1 291 ? 38.548 -1.519 -40.288 1.00 91.12 291 ARG A O 1
ATOM 2246 N N . ILE A 1 292 ? 39.526 0.095 -41.536 1.00 91.69 292 ILE A N 1
ATOM 2247 C CA . ILE A 1 292 ? 38.335 0.457 -42.317 1.00 91.69 292 ILE A CA 1
ATOM 2248 C C . ILE A 1 292 ? 37.889 -0.754 -43.148 1.00 91.69 292 ILE A C 1
ATOM 2250 O O . ILE A 1 292 ? 36.739 -1.177 -43.045 1.00 91.69 292 ILE A O 1
ATOM 2254 N N . ASP A 1 293 ? 38.812 -1.383 -43.881 1.00 92.44 293 ASP A N 1
ATOM 2255 C CA . ASP A 1 293 ? 38.519 -2.553 -44.717 1.00 92.44 293 ASP A CA 1
ATOM 2256 C C . ASP A 1 293 ? 37.972 -3.730 -43.897 1.00 92.44 293 ASP A C 1
ATOM 2258 O O . ASP A 1 293 ? 36.997 -4.379 -44.289 1.00 92.44 293 ASP A O 1
ATOM 2262 N N . ALA A 1 294 ? 38.562 -3.994 -42.726 1.00 93.31 294 ALA A N 1
ATOM 2263 C CA . ALA A 1 294 ? 38.087 -5.037 -41.823 1.00 93.31 294 ALA A CA 1
ATOM 2264 C C . ALA A 1 294 ? 36.665 -4.753 -41.317 1.00 93.31 294 ALA A C 1
ATOM 2266 O O . ALA A 1 294 ? 35.834 -5.661 -41.311 1.00 93.31 294 ALA A O 1
ATOM 2267 N N . ALA A 1 295 ? 36.366 -3.507 -40.936 1.00 92.25 295 ALA A N 1
ATOM 2268 C CA . ALA A 1 295 ? 35.043 -3.120 -40.457 1.00 92.25 295 ALA A CA 1
ATOM 2269 C C . ALA A 1 295 ? 33.975 -3.210 -41.561 1.00 92.25 295 ALA A C 1
ATOM 2271 O O . ALA A 1 295 ? 32.899 -3.764 -41.328 1.00 92.25 295 ALA A O 1
ATOM 2272 N N . LEU A 1 296 ? 34.289 -2.740 -42.775 1.00 93.50 296 LEU A N 1
ATOM 2273 C CA . LEU A 1 296 ? 33.400 -2.829 -43.938 1.00 93.50 296 LEU A CA 1
ATOM 2274 C C . LEU A 1 296 ? 33.120 -4.287 -44.336 1.00 93.50 296 LEU A C 1
ATOM 2276 O O . LEU A 1 296 ? 31.973 -4.652 -44.608 1.00 93.50 296 LEU A O 1
ATOM 2280 N N . SER A 1 297 ? 34.152 -5.136 -44.324 1.00 93.75 297 SER A N 1
ATOM 2281 C CA . SER A 1 297 ? 34.035 -6.569 -44.614 1.00 93.75 297 SER A CA 1
ATOM 2282 C C . SER A 1 297 ? 33.223 -7.307 -43.544 1.00 93.75 297 SER A C 1
ATOM 2284 O O . SER A 1 297 ? 32.290 -8.045 -43.864 1.00 93.75 297 SER A O 1
ATOM 2286 N N . GLN A 1 298 ? 33.499 -7.053 -42.259 1.00 92.94 298 GLN A N 1
ATOM 2287 C CA . GLN A 1 298 ? 32.775 -7.670 -41.145 1.00 92.94 298 GLN A CA 1
ATOM 2288 C C . GLN A 1 298 ? 31.288 -7.283 -41.134 1.00 92.94 298 GLN A C 1
ATOM 2290 O O . GLN A 1 298 ? 30.434 -8.129 -40.862 1.00 92.94 298 GLN A O 1
ATOM 2295 N N . ALA A 1 299 ? 30.966 -6.031 -41.466 1.00 92.81 299 ALA A N 1
ATOM 2296 C CA . ALA A 1 299 ? 29.589 -5.563 -41.599 1.00 92.81 299 ALA A CA 1
ATOM 2297 C C . ALA A 1 299 ? 28.906 -6.026 -42.903 1.00 92.81 299 ALA A C 1
ATOM 2299 O O . ALA A 1 299 ? 27.696 -5.842 -43.042 1.00 92.81 299 ALA A O 1
ATOM 2300 N N . ARG A 1 300 ? 29.636 -6.669 -43.831 1.00 95.50 300 ARG A N 1
ATOM 2301 C CA . ARG A 1 300 ? 29.146 -7.111 -45.150 1.00 95.50 300 ARG A CA 1
ATOM 2302 C C . ARG A 1 300 ? 28.517 -5.965 -45.950 1.00 95.50 300 ARG A C 1
ATOM 2304 O O . ARG A 1 300 ? 27.405 -6.087 -46.468 1.00 95.50 300 ARG A O 1
ATOM 2311 N N . CYS A 1 301 ? 29.212 -4.828 -46.010 1.00 94.25 301 CYS A N 1
ATOM 2312 C CA . CYS A 1 301 ? 28.700 -3.617 -46.657 1.00 94.25 301 CYS A CA 1
ATOM 2313 C C . CYS A 1 301 ? 28.495 -3.760 -48.171 1.00 94.25 301 CYS A C 1
ATOM 2315 O O . CYS A 1 301 ? 27.709 -3.021 -48.752 1.00 94.25 301 CYS A O 1
ATOM 2317 N N . ASP A 1 302 ? 29.138 -4.739 -48.803 1.00 94.25 302 ASP A N 1
ATOM 2318 C CA . ASP A 1 302 ? 28.913 -5.121 -50.198 1.00 94.25 302 ASP A CA 1
ATOM 2319 C C . ASP A 1 302 ? 27.519 -5.730 -50.442 1.00 94.25 302 ASP A C 1
ATOM 2321 O O . ASP A 1 302 ? 26.975 -5.614 -51.539 1.00 94.25 302 ASP A O 1
ATOM 2325 N N . ALA A 1 303 ? 26.922 -6.349 -49.420 1.00 95.19 303 ALA A N 1
ATOM 2326 C CA . ALA A 1 303 ? 25.612 -6.993 -49.489 1.00 95.19 303 ALA A CA 1
ATOM 2327 C C . ALA A 1 303 ? 24.492 -6.203 -48.790 1.00 95.19 303 ALA A C 1
ATOM 2329 O O . ALA A 1 303 ? 23.327 -6.590 -48.892 1.00 95.19 303 ALA A O 1
ATOM 2330 N N . VAL A 1 304 ? 24.813 -5.114 -48.079 1.00 94.00 304 VAL A N 1
ATOM 2331 C CA . VAL A 1 304 ? 23.864 -4.444 -47.174 1.00 94.00 304 VAL A CA 1
ATOM 2332 C C . VAL A 1 304 ? 22.608 -3.943 -47.893 1.00 94.00 304 VAL A C 1
ATOM 2334 O O . VAL A 1 304 ? 21.508 -4.147 -47.395 1.00 94.00 304 VAL A O 1
ATOM 2337 N N . GLU A 1 305 ? 22.725 -3.396 -49.102 1.00 93.56 305 GLU A N 1
ATOM 2338 C CA . GLU A 1 305 ? 21.557 -2.940 -49.874 1.00 93.56 305 GLU A CA 1
ATOM 2339 C C . GLU A 1 305 ? 20.669 -4.106 -50.337 1.00 93.56 305 GLU A C 1
ATOM 2341 O O . GLU A 1 305 ? 19.442 -4.070 -50.213 1.00 93.56 305 GLU A O 1
ATOM 2346 N N . ALA A 1 306 ? 21.285 -5.188 -50.825 1.00 95.12 306 ALA A N 1
ATOM 2347 C CA . ALA A 1 306 ? 20.561 -6.372 -51.282 1.00 95.12 306 ALA A CA 1
ATOM 2348 C C . ALA A 1 306 ? 19.821 -7.068 -50.127 1.00 95.12 306 ALA A C 1
ATOM 2350 O O . ALA A 1 306 ? 18.672 -7.488 -50.296 1.00 95.12 306 ALA A O 1
ATOM 2351 N N . ASP A 1 307 ? 20.454 -7.142 -48.954 1.00 95.56 307 ASP A N 1
ATOM 2352 C CA . ASP A 1 307 ? 19.855 -7.674 -47.729 1.00 95.56 307 ASP A CA 1
ATOM 2353 C C . ASP A 1 307 ? 18.660 -6.809 -47.279 1.00 95.56 307 ASP A C 1
ATOM 2355 O O . ASP A 1 307 ? 17.609 -7.349 -46.935 1.00 95.56 307 ASP A O 1
ATOM 2359 N N . GLY A 1 308 ? 18.765 -5.476 -47.357 1.00 95.06 308 GLY A N 1
ATOM 2360 C CA . GLY A 1 308 ? 17.668 -4.559 -47.011 1.00 95.06 308 GLY A CA 1
ATOM 2361 C C . GLY A 1 308 ? 16.457 -4.723 -47.931 1.00 95.06 308 GLY A C 1
ATOM 2362 O O . GLY A 1 308 ? 15.312 -4.787 -47.480 1.00 95.06 308 GLY A O 1
ATOM 2363 N N . GLN A 1 309 ? 16.704 -4.900 -49.230 1.00 95.12 309 GLN A N 1
ATOM 2364 C CA . GLN A 1 309 ? 15.660 -5.196 -50.213 1.00 95.12 309 GLN A CA 1
ATOM 2365 C C . GLN A 1 309 ? 15.023 -6.576 -50.034 1.00 95.12 309 GLN A C 1
ATOM 2367 O O . GLN A 1 309 ? 13.854 -6.777 -50.374 1.00 95.12 309 GLN A O 1
ATOM 2372 N N . ALA A 1 310 ? 15.781 -7.560 -49.552 1.00 95.81 310 ALA A N 1
ATOM 2373 C CA . ALA A 1 310 ? 15.229 -8.861 -49.196 1.00 95.81 310 ALA A CA 1
ATOM 2374 C C . ALA A 1 310 ? 14.307 -8.747 -47.973 1.00 95.81 310 ALA A C 1
ATOM 2376 O O . ALA A 1 310 ? 13.198 -9.275 -48.016 1.00 95.81 310 ALA A O 1
ATOM 2377 N N . LEU A 1 311 ? 14.715 -7.992 -46.947 1.00 95.94 311 LEU A N 1
ATOM 2378 C CA . LEU A 1 311 ? 13.901 -7.740 -45.756 1.00 95.94 311 LEU A CA 1
ATOM 2379 C C . LEU A 1 311 ? 12.603 -7.002 -46.087 1.00 95.94 311 LEU A C 1
ATOM 2381 O O . LEU A 1 311 ? 11.545 -7.420 -45.632 1.00 95.94 311 LEU A O 1
ATOM 2385 N N . ARG A 1 312 ? 12.642 -5.983 -46.954 1.00 94.19 312 ARG A N 1
ATOM 2386 C CA . ARG A 1 312 ? 11.417 -5.310 -47.424 1.00 94.19 312 ARG A CA 1
ATOM 2387 C C . ARG A 1 312 ? 10.420 -6.254 -48.079 1.00 94.19 312 ARG A C 1
ATOM 2389 O O . ARG A 1 312 ? 9.223 -6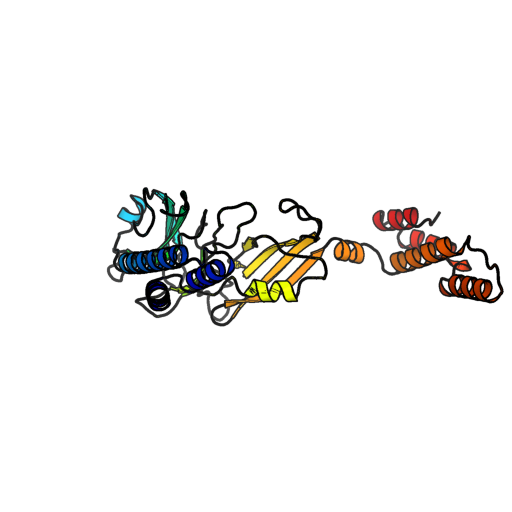.111 -47.882 1.00 94.19 312 ARG A O 1
ATOM 2396 N N . ARG A 1 313 ? 10.910 -7.199 -48.884 1.00 95.56 313 ARG A N 1
ATOM 2397 C CA . ARG A 1 313 ? 10.056 -8.196 -49.543 1.00 95.56 313 ARG A CA 1
ATOM 2398 C C . ARG A 1 313 ? 9.519 -9.226 -48.557 1.00 95.56 313 ARG A C 1
ATOM 2400 O O . ARG A 1 313 ? 8.380 -9.649 -48.706 1.00 95.56 313 ARG A O 1
ATOM 2407 N N . ALA A 1 314 ? 10.330 -9.633 -47.583 1.00 95.25 314 ALA A N 1
ATOM 2408 C CA . ALA A 1 314 ? 9.931 -10.588 -46.553 1.00 95.25 314 ALA A CA 1
ATOM 2409 C C . ALA A 1 314 ? 8.875 -10.008 -45.597 1.00 95.25 314 ALA A C 1
ATOM 2411 O O . ALA A 1 314 ? 7.975 -10.730 -45.184 1.00 95.25 314 ALA A O 1
ATOM 2412 N N . HIS A 1 315 ? 8.961 -8.708 -45.307 1.00 93.19 315 HIS A N 1
ATOM 2413 C CA . HIS A 1 315 ? 8.096 -7.983 -44.371 1.00 93.19 315 HIS A CA 1
ATOM 2414 C C . HIS A 1 315 ? 7.169 -6.986 -45.088 1.00 93.19 315 HIS A C 1
ATOM 2416 O O . HIS A 1 315 ? 6.874 -5.915 -44.570 1.00 93.19 315 HIS A O 1
ATOM 2422 N N . ALA A 1 316 ? 6.735 -7.312 -46.312 1.00 93.38 316 ALA A N 1
ATOM 2423 C CA . ALA A 1 316 ? 5.997 -6.387 -47.182 1.00 93.38 316 ALA A CA 1
ATOM 2424 C C . ALA A 1 316 ? 4.636 -5.935 -46.617 1.00 93.38 316 ALA A C 1
ATOM 2426 O O . ALA A 1 316 ? 4.147 -4.874 -47.000 1.00 93.38 316 ALA A O 1
ATOM 2427 N N . ASP A 1 317 ? 4.054 -6.722 -45.711 1.00 93.44 317 ASP A N 1
ATOM 2428 C CA . ASP A 1 317 ? 2.758 -6.450 -45.082 1.00 93.44 317 ASP A CA 1
ATOM 2429 C C . ASP A 1 317 ? 2.889 -5.869 -43.656 1.00 93.44 317 ASP A C 1
ATOM 2431 O O . ASP A 1 317 ? 1.882 -5.667 -42.979 1.00 93.44 317 ASP A O 1
ATOM 2435 N N . ASP A 1 318 ? 4.113 -5.592 -43.188 1.00 90.75 318 ASP A N 1
ATOM 2436 C CA . ASP A 1 318 ? 4.383 -5.022 -41.863 1.00 90.75 318 ASP A CA 1
ATOM 2437 C C . ASP A 1 318 ? 4.852 -3.563 -41.991 1.00 90.75 318 ASP A C 1
ATOM 2439 O O . ASP A 1 318 ? 6.032 -3.263 -42.197 1.00 90.75 318 ASP A O 1
ATOM 2443 N N . GLU A 1 319 ? 3.901 -2.633 -41.880 1.00 89.94 319 GLU A N 1
ATOM 2444 C CA . GLU A 1 319 ? 4.144 -1.192 -42.025 1.00 89.94 319 GLU A CA 1
ATOM 2445 C C . GLU A 1 319 ? 5.185 -0.667 -41.021 1.00 89.94 319 GLU A C 1
ATOM 2447 O O . GLU A 1 319 ? 6.013 0.174 -41.374 1.00 89.94 319 GLU A O 1
ATOM 2452 N N . ALA A 1 320 ? 5.216 -1.208 -39.798 1.00 84.81 320 ALA A N 1
ATOM 2453 C CA . ALA A 1 320 ? 6.175 -0.791 -38.780 1.00 84.81 320 ALA A CA 1
ATOM 2454 C C . ALA A 1 320 ? 7.607 -1.201 -39.157 1.00 84.81 320 ALA A C 1
ATOM 2456 O O . ALA A 1 320 ? 8.547 -0.415 -39.000 1.00 84.81 320 ALA A O 1
ATOM 2457 N N . VAL A 1 321 ? 7.780 -2.406 -39.705 1.00 88.56 321 VAL A N 1
ATOM 2458 C CA . VAL A 1 321 ? 9.073 -2.871 -40.220 1.00 88.56 321 VAL A CA 1
ATOM 2459 C C . VAL A 1 321 ? 9.510 -2.066 -41.442 1.00 88.56 321 VAL A C 1
ATOM 2461 O O . VAL A 1 321 ? 10.676 -1.669 -41.529 1.00 88.56 321 VAL A O 1
ATOM 2464 N N . LEU A 1 322 ? 8.597 -1.774 -42.370 1.00 90.88 322 LEU A N 1
ATOM 2465 C CA . LEU A 1 322 ? 8.906 -0.970 -43.555 1.00 90.88 322 LEU A CA 1
ATOM 2466 C C . LEU A 1 322 ? 9.378 0.445 -43.190 1.00 90.88 322 LEU A C 1
ATOM 2468 O O . LEU A 1 322 ? 10.343 0.933 -43.789 1.00 90.88 322 LEU A O 1
ATOM 2472 N N . ASP A 1 323 ? 8.766 1.062 -42.179 1.00 88.25 323 ASP A N 1
ATOM 2473 C CA . ASP A 1 323 ? 9.171 2.361 -41.636 1.00 88.25 323 ASP A CA 1
ATOM 2474 C C . ASP A 1 323 ? 10.589 2.331 -41.049 1.00 88.25 323 ASP A C 1
ATOM 2476 O O . ASP A 1 323 ? 11.389 3.245 -41.277 1.00 88.25 323 ASP A O 1
ATOM 2480 N N . ILE A 1 324 ? 10.934 1.268 -40.319 1.00 87.00 324 ILE A N 1
ATOM 2481 C CA . ILE A 1 324 ? 12.278 1.083 -39.755 1.00 87.00 324 ILE A CA 1
ATOM 2482 C C . ILE A 1 324 ? 13.309 0.922 -40.873 1.00 87.00 324 ILE A C 1
ATOM 2484 O O . ILE A 1 324 ? 14.335 1.606 -40.862 1.00 87.00 324 ILE A O 1
ATOM 2488 N N . LEU A 1 325 ? 13.023 0.070 -41.863 1.00 89.38 325 LEU A N 1
ATOM 2489 C CA . LEU A 1 325 ? 13.894 -0.142 -43.021 1.00 89.38 325 LEU A CA 1
ATOM 2490 C C . LEU A 1 325 ? 14.100 1.157 -43.815 1.00 89.38 325 LEU A C 1
ATOM 2492 O O . LEU A 1 325 ? 15.215 1.443 -44.250 1.00 89.38 325 LEU A O 1
ATOM 2496 N N . ALA A 1 326 ? 13.052 1.973 -43.968 1.00 88.38 326 ALA A N 1
ATOM 2497 C CA . ALA A 1 326 ? 13.134 3.276 -44.625 1.00 88.38 326 ALA A CA 1
ATOM 2498 C C . ALA A 1 326 ? 14.003 4.277 -43.852 1.00 88.38 326 ALA A C 1
ATOM 2500 O O . ALA A 1 326 ? 14.864 4.922 -44.448 1.00 88.38 326 ALA A O 1
ATOM 2501 N N . ARG A 1 327 ? 13.837 4.383 -42.528 1.00 84.88 327 ARG A N 1
ATOM 2502 C CA . ARG A 1 327 ? 14.648 5.284 -41.686 1.00 84.88 327 ARG A CA 1
ATOM 2503 C C . ARG A 1 327 ? 16.117 4.881 -41.631 1.00 84.88 327 ARG A C 1
ATOM 2505 O O . ARG A 1 327 ? 16.980 5.751 -41.599 1.00 84.88 327 ARG A O 1
ATOM 2512 N N . ALA A 1 328 ? 16.393 3.580 -41.634 1.00 84.69 328 ALA A N 1
ATOM 2513 C CA . ALA A 1 328 ? 17.745 3.037 -41.694 1.00 84.69 328 ALA A CA 1
ATOM 2514 C C . ALA A 1 328 ? 18.346 3.070 -43.114 1.00 84.69 328 ALA A C 1
ATOM 2516 O O . ALA A 1 328 ? 19.491 2.674 -43.293 1.00 84.69 328 ALA A O 1
ATOM 2517 N N . GLY A 1 329 ? 17.617 3.569 -44.118 1.00 78.44 329 GLY A N 1
ATOM 2518 C CA . GLY A 1 329 ? 18.180 3.894 -45.425 1.00 78.44 329 GLY A CA 1
ATOM 2519 C C . GLY A 1 329 ? 18.217 2.749 -46.433 1.00 78.44 329 GLY A C 1
ATOM 2520 O O . GLY A 1 329 ? 18.982 2.845 -47.387 1.00 78.44 329 GLY A O 1
ATOM 2521 N N . ALA A 1 330 ? 17.399 1.701 -46.277 1.00 65.50 330 ALA A N 1
ATOM 2522 C CA . ALA A 1 330 ? 17.072 0.860 -47.426 1.00 65.50 330 ALA A CA 1
ATOM 2523 C C . ALA A 1 330 ? 16.280 1.756 -48.389 1.00 65.50 330 ALA A C 1
ATOM 2525 O O . ALA A 1 330 ? 15.288 2.364 -47.977 1.00 65.50 330 ALA A O 1
ATOM 2526 N N . MET A 1 331 ? 16.644 1.849 -49.665 1.00 52.53 331 MET A N 1
ATOM 2527 C CA . MET A 1 331 ? 15.803 2.455 -50.717 1.00 52.53 331 MET A CA 1
ATOM 2528 C C . MET A 1 331 ? 15.314 1.371 -51.651 1.00 52.53 331 MET A C 1
ATOM 2530 O O . MET A 1 331 ? 16.190 0.715 -52.246 1.00 52.53 331 MET A O 1
#

Radius of gyration: 29.22 Å; chains: 1; bounding box: 76×44×77 Å

Foldseek 3Di:
DVVLLVLLLVLALANVVSVVVVVVCVVPNDPPPVRVVVVSVVSNVNSVLSNVQQVDKDWPVRVVVADDPRAFDVKGFPDWDWDDDPPDFIKTKTWIWHQHPPPGIWIKMWIWGQDPVRTMIGTQHMDTQANGKDDKDFFEDCPDPGGQKIKIWGAHDDLAGGPPIWMWGADPPPSRRTHTAAEDCQQVVCVVPDDPQWDFPHDWADPRHQQKTKGAIAGPPDDPNGRQQQMKIWHWDRDDRYTHTDDIDGPGPVVVVVVLEDPLLVLLLVLLVQCVVLVPDDCPDPVSVVVSVVSCVVSVVVCSLVSLVVQCVVCVVRPVSVVSSVVSPND

Sequence (331 aa):
MTNALEAARTASPVPLSLDREQAEWREYGDQTPEGTTARIDELTERAARDRAGWALRTTPALLADGCVPIALSDCHTVSGGYVARRDGPTLYWQLQRGVTETQGIGGGFVLLELEADGTTLRPVAWDYAGYIYGQPEWAGDEGEGGVVHVAVPGVHGGTGAHNADVVFRLTDDADRPLRQIDNFSWRDDLDARLPRGLEVWKGVNFAYEALMAETSLWRSNDANCCPTGGEAFLDFEIRDDRLALTGLQANDALTAMAERVPADVFAWAQRRMTCDHWAGEEGYDAERAARIDAALSQARCDAVEADGQALRRAHADDEAVLDILARAGAM

Secondary structure (DSSP, 8-state):
-HHHHHHHHHH-S-HHHHHHHHHHHHHHS--SHHHHHHHHHHHHHHHHHHHHHHH--B-HHHHHHS---SS-EEEEEEEEEEE--TTS--EEEEEEEEE-TTTSSEEEEEEEEE-TTSS-EEEEEEE---SEEPPPEE-S--STT---EEEE-EE-SSSS-B---EEEEE-S-SS--EEEEB-STHHHHHHHHSPTT-B--S--EEETTTTEEEEEEB-TT-BTTB--SEEEEEEEEEETTEEEEEEEEEEEHHHHHHHHS-HHHHHHHHHHHHHHHHTT----SHHHHHHHHHHHHHTTTTTHHHHHHHHHHHTTT-HHHHHHHH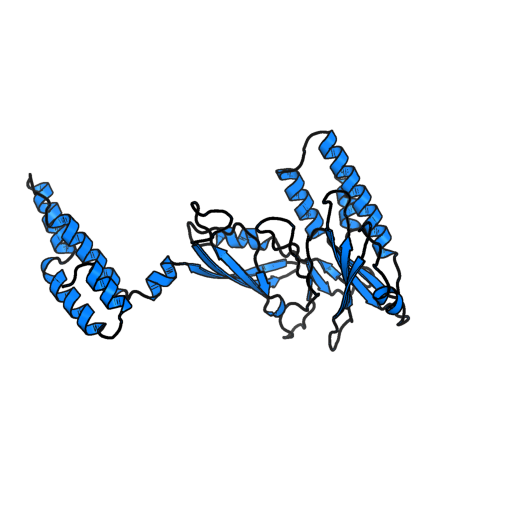HTT--